Protein AF-A0A8J4TMI3-F1 (afdb_monomer_lite)

Organism: Clarias magur (NCBI:txid1594786)

Structure (mmCIF, N/CA/C/O backbone):
data_AF-A0A8J4TMI3-F1
#
_entry.id   AF-A0A8J4TMI3-F1
#
loop_
_atom_site.group_PDB
_atom_site.id
_atom_site.type_symbol
_atom_site.label_atom_id
_atom_site.label_alt_id
_atom_site.label_comp_id
_atom_site.label_asym_id
_atom_site.label_entity_id
_atom_site.label_seq_id
_atom_site.pdbx_PDB_ins_code
_atom_site.Cartn_x
_atom_site.Cartn_y
_atom_site.Cartn_z
_atom_site.occupancy
_atom_site.B_iso_or_equiv
_atom_site.auth_seq_id
_atom_site.auth_comp_id
_atom_site.auth_asym_id
_atom_site.auth_atom_id
_atom_site.pdbx_PDB_model_num
ATOM 1 N N . LYS A 1 1 ? 68.793 -18.034 -97.364 1.00 42.81 1 LYS A N 1
ATOM 2 C CA . LYS A 1 1 ? 68.875 -18.569 -98.747 1.00 42.81 1 LYS A CA 1
ATOM 3 C C . LYS A 1 1 ? 68.610 -17.434 -99.732 1.00 42.81 1 LYS A C 1
ATOM 5 O O . LYS A 1 1 ? 67.453 -17.189 -100.020 1.00 42.81 1 LYS A O 1
ATOM 10 N N . LEU A 1 2 ? 69.657 -16.739 -100.174 1.00 37.97 2 LEU A N 1
ATOM 11 C CA . LEU A 1 2 ? 69.709 -15.848 -101.349 1.00 37.97 2 LEU A CA 1
ATOM 12 C C . LEU A 1 2 ? 71.172 -15.384 -101.429 1.00 37.97 2 LEU A C 1
ATOM 14 O O . LEU A 1 2 ? 71.589 -14.546 -100.647 1.00 37.97 2 LEU A O 1
ATOM 18 N N . LYS A 1 3 ? 72.009 -16.259 -101.995 1.00 39.16 3 LYS A N 1
ATOM 19 C CA . LYS A 1 3 ? 72.694 -16.071 -103.285 1.00 39.16 3 LYS A CA 1
ATOM 20 C C . LYS A 1 3 ? 73.797 -15.020 -103.178 1.00 39.16 3 LYS A C 1
ATOM 22 O O . LYS A 1 3 ? 73.591 -13.854 -103.489 1.00 39.16 3 LYS A O 1
ATOM 27 N N . ASP A 1 4 ? 74.962 -15.529 -102.778 1.00 41.03 4 ASP A N 1
ATOM 28 C CA . ASP A 1 4 ? 76.275 -15.004 -103.128 1.00 41.03 4 ASP A CA 1
ATOM 29 C C . ASP A 1 4 ? 76.303 -14.676 -104.626 1.00 41.03 4 ASP A C 1
ATOM 31 O O . ASP A 1 4 ? 76.323 -15.564 -105.481 1.00 41.03 4 ASP A O 1
ATOM 35 N N . LEU A 1 5 ? 76.260 -13.388 -104.946 1.00 45.47 5 LEU A N 1
ATOM 36 C CA . LEU A 1 5 ? 76.699 -12.867 -106.230 1.00 45.47 5 LEU A CA 1
ATOM 37 C C . LEU A 1 5 ? 78.143 -12.423 -106.018 1.00 45.47 5 LEU A C 1
ATOM 39 O O . LEU A 1 5 ? 78.415 -11.295 -105.627 1.00 45.47 5 LEU A O 1
ATOM 43 N N . GLN A 1 6 ? 79.062 -13.371 -106.213 1.00 40.44 6 GLN A N 1
ATOM 44 C CA . GLN A 1 6 ? 80.467 -13.067 -106.449 1.00 40.44 6 GLN A CA 1
ATOM 45 C C . GLN A 1 6 ? 80.553 -12.252 -107.745 1.00 40.44 6 GLN A C 1
ATOM 47 O O . GLN A 1 6 ? 80.511 -12.817 -108.840 1.00 40.44 6 GLN A O 1
ATOM 52 N N . GLU A 1 7 ? 80.654 -10.930 -107.633 1.00 40.78 7 GLU A N 1
ATOM 53 C CA . GLU A 1 7 ? 81.167 -10.098 -108.718 1.00 40.78 7 GLU A CA 1
ATOM 54 C C . GLU A 1 7 ? 82.630 -10.506 -108.944 1.00 40.78 7 GLU A C 1
ATOM 56 O O . GLU A 1 7 ? 83.505 -10.285 -108.111 1.00 40.78 7 GLU A O 1
ATOM 61 N N . LYS A 1 8 ? 82.885 -11.226 -110.041 1.00 45.34 8 LYS A N 1
ATOM 62 C CA . LYS A 1 8 ? 84.241 -11.467 -110.532 1.00 45.34 8 LYS A CA 1
ATOM 63 C C . LYS A 1 8 ? 84.748 -10.163 -111.138 1.00 45.34 8 LYS A C 1
ATOM 65 O O . LYS A 1 8 ? 84.319 -9.805 -112.234 1.00 45.34 8 LYS A O 1
ATOM 70 N N . ASP A 1 9 ? 85.677 -9.506 -110.454 1.00 41.81 9 ASP A N 1
ATOM 71 C CA . ASP A 1 9 ? 86.456 -8.397 -111.001 1.00 41.81 9 ASP A CA 1
ATOM 72 C C . ASP A 1 9 ? 87.258 -8.870 -112.222 1.00 41.81 9 ASP A C 1
ATOM 74 O O . ASP A 1 9 ? 88.211 -9.646 -112.116 1.00 41.81 9 ASP A O 1
ATOM 78 N N . ILE A 1 10 ? 86.861 -8.415 -113.410 1.00 44.53 10 ILE A N 1
ATOM 79 C CA . ILE A 1 10 ? 87.615 -8.609 -114.650 1.00 44.53 10 ILE A CA 1
ATOM 80 C C . ILE A 1 10 ? 88.578 -7.426 -114.780 1.00 44.53 10 ILE A C 1
ATOM 82 O O . ILE A 1 10 ? 88.212 -6.369 -115.288 1.00 44.53 10 ILE A O 1
ATOM 86 N N . TRP A 1 11 ? 89.823 -7.596 -114.332 1.00 42.31 11 TRP A N 1
ATOM 87 C CA . TRP A 1 11 ? 90.895 -6.637 -114.609 1.00 42.31 11 TRP A CA 1
ATOM 88 C C . TRP A 1 11 ? 91.483 -6.902 -115.997 1.00 42.31 11 TRP A C 1
ATOM 90 O O . TRP A 1 11 ? 92.143 -7.914 -116.230 1.00 42.31 11 TRP A O 1
ATOM 100 N N . VAL A 1 12 ? 91.260 -5.979 -116.933 1.00 44.12 12 VAL A N 1
ATOM 101 C CA . VAL A 1 12 ? 91.967 -5.949 -118.219 1.00 44.12 12 VAL A CA 1
ATOM 102 C C . VAL A 1 12 ? 93.247 -5.130 -118.032 1.00 44.12 12 VAL A C 1
ATOM 104 O O . VAL A 1 12 ? 93.215 -3.902 -118.050 1.00 44.12 12 VAL A O 1
ATOM 107 N N . CYS A 1 13 ? 94.388 -5.795 -117.831 1.00 45.62 13 CYS A N 1
ATOM 108 C CA . CYS A 1 13 ? 95.701 -5.145 -117.866 1.00 45.62 13 CYS A CA 1
ATOM 109 C C . CYS A 1 13 ? 96.193 -5.051 -119.314 1.00 45.62 13 CYS A C 1
ATOM 111 O O . CYS A 1 13 ? 96.476 -6.067 -119.947 1.00 45.62 13 CYS A O 1
ATOM 113 N N . GLN A 1 14 ? 96.321 -3.830 -119.831 1.00 41.78 14 GLN A N 1
ATOM 114 C CA . GLN A 1 14 ? 96.924 -3.563 -121.134 1.00 41.78 14 GLN A CA 1
ATOM 115 C C . GLN A 1 14 ? 98.338 -3.000 -120.923 1.00 41.78 14 GLN A C 1
ATOM 117 O O . GLN A 1 14 ? 98.505 -1.865 -120.472 1.00 41.78 14 GLN A O 1
ATOM 122 N N . SER A 1 15 ? 99.348 -3.825 -121.202 1.00 49.62 15 SER A N 1
ATOM 123 C CA . SER A 1 15 ? 100.769 -3.464 -121.141 1.00 49.62 15 SER A CA 1
ATOM 124 C C . SER A 1 15 ? 101.185 -2.667 -122.383 1.00 49.62 15 SER A C 1
ATOM 126 O O . SER A 1 15 ? 100.718 -2.936 -123.487 1.00 49.62 15 SER A O 1
ATOM 128 N N . ASP A 1 16 ? 102.077 -1.696 -122.182 1.00 47.88 16 ASP A N 1
ATOM 129 C CA . ASP A 1 16 ? 102.804 -0.928 -123.208 1.00 47.88 16 ASP A CA 1
ATOM 130 C C . ASP A 1 16 ? 102.052 0.181 -123.962 1.00 47.88 16 ASP A C 1
ATOM 132 O O . ASP A 1 16 ? 102.326 0.485 -125.123 1.00 47.88 16 ASP A O 1
ATOM 136 N N . ARG A 1 17 ? 101.189 0.917 -123.250 1.00 50.31 17 ARG A N 1
ATOM 137 C CA . ARG A 1 17 ? 100.790 2.283 -123.631 1.00 50.31 17 ARG A CA 1
ATOM 138 C C . ARG A 1 17 ? 101.060 3.229 -122.460 1.00 50.31 17 ARG A C 1
ATOM 140 O O . ARG A 1 17 ? 100.525 3.037 -121.372 1.00 50.31 17 ARG A O 1
ATOM 147 N N . LYS A 1 18 ? 101.905 4.255 -122.648 1.00 51.88 18 LYS A N 1
ATOM 148 C CA . LYS A 1 18 ? 102.043 5.343 -121.661 1.00 51.88 18 LYS A CA 1
ATOM 149 C C . LYS A 1 18 ? 100.717 6.094 -121.626 1.00 51.88 18 LYS A C 1
ATOM 151 O O . LYS A 1 18 ? 100.428 6.870 -122.530 1.00 51.88 18 LYS A O 1
ATOM 156 N N . TRP A 1 19 ? 99.925 5.822 -120.594 1.00 47.69 19 TRP A N 1
ATOM 157 C CA . TRP A 1 19 ? 98.649 6.479 -120.340 1.00 47.69 19 TRP A CA 1
ATOM 158 C C . TRP A 1 19 ? 98.832 7.994 -120.396 1.00 47.69 19 TRP A C 1
ATOM 160 O O . TRP A 1 19 ? 99.643 8.553 -119.642 1.00 47.69 19 TRP A O 1
ATOM 170 N N . THR A 1 20 ? 98.078 8.643 -121.282 1.00 62.97 20 THR A N 1
ATOM 171 C CA . THR A 1 20 ? 97.982 10.105 -121.305 1.00 62.97 20 THR A CA 1
ATOM 172 C C . THR A 1 20 ? 97.377 10.589 -119.983 1.00 62.97 20 THR A C 1
ATOM 174 O O . THR A 1 20 ? 96.667 9.839 -119.306 1.00 62.97 20 THR A O 1
ATOM 177 N N . LYS A 1 21 ? 97.677 11.827 -119.564 1.00 70.38 21 LYS A N 1
ATOM 178 C CA . LYS A 1 21 ? 97.128 12.390 -118.313 1.00 70.38 21 LYS A CA 1
ATOM 179 C C . LYS A 1 21 ? 95.593 12.271 -118.282 1.00 70.38 21 LYS A C 1
ATOM 181 O O . LYS A 1 21 ? 95.037 11.914 -117.251 1.00 70.38 21 LYS A O 1
ATOM 186 N N . ASP A 1 22 ? 94.946 12.437 -119.434 1.00 74.69 22 ASP A N 1
ATOM 187 C CA . ASP A 1 22 ? 93.495 12.325 -119.596 1.00 74.69 22 ASP A CA 1
ATOM 188 C C . ASP A 1 22 ? 92.944 10.908 -119.398 1.00 74.69 22 ASP A C 1
ATOM 190 O O . ASP A 1 22 ? 91.892 10.746 -118.788 1.00 74.69 22 ASP A O 1
ATOM 194 N N . GLU A 1 23 ? 93.617 9.864 -119.889 1.00 75.81 23 GLU A N 1
ATOM 195 C CA . GLU A 1 23 ? 93.160 8.475 -119.708 1.00 75.81 23 GLU A CA 1
ATOM 196 C C . GLU A 1 23 ? 93.287 8.030 -118.244 1.00 75.81 23 GLU A C 1
ATOM 198 O O . GLU A 1 23 ? 92.407 7.342 -117.727 1.00 75.81 23 GLU A O 1
ATOM 203 N N . ARG A 1 24 ? 94.350 8.470 -117.557 1.00 71.25 24 ARG A N 1
ATOM 204 C CA . ARG A 1 24 ? 94.551 8.208 -116.124 1.00 71.25 24 ARG A CA 1
ATOM 205 C C . ARG A 1 24 ? 93.497 8.926 -115.284 1.00 71.25 24 ARG A C 1
ATOM 207 O O . ARG A 1 24 ? 92.840 8.283 -114.475 1.00 71.25 24 ARG A O 1
ATOM 214 N N . ASN A 1 25 ? 93.252 10.205 -115.585 1.00 77.75 25 ASN A N 1
ATOM 215 C CA . ASN A 1 25 ? 92.168 10.977 -114.982 1.00 77.75 25 ASN A CA 1
ATOM 216 C C . ASN A 1 25 ? 90.800 10.310 -115.215 1.00 77.75 25 ASN A C 1
ATOM 218 O O . ASN A 1 25 ? 89.976 10.293 -114.311 1.00 77.75 25 ASN A O 1
ATOM 222 N N . LYS A 1 26 ? 90.541 9.733 -116.398 1.00 78.62 26 LYS A N 1
ATOM 223 C CA . LYS A 1 26 ? 89.277 9.032 -116.694 1.00 78.62 26 LYS A CA 1
ATOM 224 C C . LYS A 1 26 ? 89.094 7.748 -115.886 1.00 78.62 26 LYS A C 1
ATOM 226 O O . LYS A 1 26 ? 87.992 7.516 -115.404 1.00 78.62 26 LYS A O 1
ATOM 231 N N . MET A 1 27 ? 90.133 6.926 -115.733 1.00 78.06 27 MET A N 1
ATOM 232 C CA . MET A 1 27 ? 90.045 5.712 -114.908 1.00 78.06 27 MET A CA 1
ATOM 233 C C . MET A 1 27 ? 89.994 6.028 -113.417 1.00 78.06 27 MET A C 1
ATOM 235 O O . MET A 1 27 ? 89.244 5.374 -112.706 1.00 78.06 27 MET A O 1
ATOM 239 N N . GLU A 1 28 ? 90.718 7.051 -112.952 1.00 76.94 28 GLU A N 1
ATOM 240 C CA . GLU A 1 28 ? 90.574 7.571 -111.586 1.00 76.94 28 GLU A CA 1
ATOM 241 C C . GLU A 1 28 ? 89.150 8.092 -111.354 1.00 76.94 28 GLU A C 1
ATOM 243 O O . GLU A 1 28 ? 88.529 7.739 -110.357 1.00 76.94 28 GLU A O 1
ATOM 248 N N . CYS A 1 29 ? 88.571 8.832 -112.307 1.00 78.62 29 CYS A N 1
ATOM 249 C CA . CYS A 1 29 ? 87.168 9.247 -112.239 1.00 78.62 29 CYS A CA 1
ATOM 250 C C . CYS A 1 29 ? 86.210 8.048 -112.223 1.00 78.62 29 CYS A C 1
ATOM 252 O O . CYS A 1 29 ? 85.232 8.076 -111.486 1.00 78.62 29 CYS A O 1
ATOM 254 N N . PHE A 1 30 ? 86.464 7.002 -113.015 1.00 81.19 30 PHE A N 1
ATOM 255 C CA . PHE A 1 30 ? 85.616 5.810 -113.051 1.00 81.19 30 PHE A CA 1
ATOM 256 C C . PHE A 1 30 ? 85.717 4.989 -111.759 1.00 81.19 30 PHE A C 1
ATOM 258 O O . PHE A 1 30 ? 84.690 4.588 -111.225 1.00 81.19 30 PHE A O 1
ATOM 265 N N . ALA A 1 31 ? 86.923 4.791 -111.220 1.00 77.81 31 ALA A N 1
ATOM 266 C CA . ALA A 1 31 ? 87.138 4.138 -109.931 1.00 77.81 31 ALA A CA 1
ATOM 267 C C . ALA A 1 31 ? 86.445 4.909 -108.798 1.00 77.81 31 ALA A C 1
ATOM 269 O O . ALA A 1 31 ? 85.688 4.307 -108.046 1.00 77.81 31 ALA A O 1
ATOM 270 N N . LEU A 1 32 ? 86.579 6.241 -108.765 1.00 81.25 32 LEU A N 1
ATOM 271 C CA . LEU A 1 32 ? 85.843 7.101 -107.831 1.00 81.25 32 LEU A CA 1
ATOM 272 C C . LEU A 1 32 ? 84.319 7.011 -108.031 1.00 81.25 32 LEU A C 1
ATOM 274 O O . LEU A 1 32 ? 83.569 7.017 -107.059 1.00 81.25 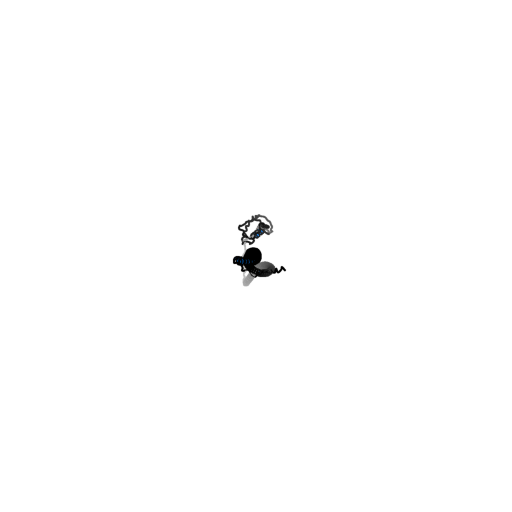32 LEU A O 1
ATOM 278 N N . CYS A 1 33 ? 83.829 6.897 -109.271 1.00 78.94 33 CYS A N 1
ATOM 279 C CA . CYS A 1 33 ? 82.400 6.699 -109.549 1.00 78.94 33 CYS A CA 1
ATOM 280 C C . CYS A 1 33 ? 81.894 5.339 -109.044 1.00 78.94 33 CYS A C 1
ATOM 282 O O . CYS A 1 33 ? 80.810 5.264 -108.478 1.00 78.94 33 CYS A O 1
ATOM 284 N N . VAL A 1 34 ? 82.668 4.266 -109.213 1.00 82.81 34 VAL A N 1
ATOM 285 C CA . VAL A 1 34 ? 82.301 2.933 -108.713 1.00 82.81 34 VAL A CA 1
ATOM 286 C C . VAL A 1 34 ? 82.377 2.889 -107.187 1.00 82.81 34 VAL A C 1
ATOM 288 O O . VAL A 1 34 ? 81.464 2.374 -106.546 1.00 82.81 34 VAL A O 1
ATOM 291 N N . GLU A 1 35 ? 83.414 3.472 -106.584 1.00 81.38 35 GLU A N 1
ATOM 292 C CA . GLU A 1 35 ? 83.549 3.592 -105.130 1.00 81.38 35 GLU A CA 1
ATOM 293 C C . GLU A 1 35 ? 82.354 4.344 -104.539 1.00 81.38 35 GLU A C 1
ATOM 295 O O . GLU A 1 35 ? 81.644 3.785 -103.701 1.00 81.38 35 GLU A O 1
ATOM 300 N N . THR A 1 36 ? 82.033 5.528 -105.066 1.00 85.50 36 THR A N 1
ATOM 301 C CA . THR A 1 36 ? 80.859 6.309 -104.639 1.00 85.50 36 THR A CA 1
ATOM 302 C C . THR A 1 36 ? 79.536 5.580 -104.886 1.00 85.50 36 THR A C 1
ATOM 304 O O . THR A 1 36 ? 78.626 5.678 -104.065 1.00 85.50 36 THR A O 1
ATOM 307 N N . GLU A 1 37 ? 79.404 4.793 -105.959 1.00 87.94 37 GLU A N 1
ATOM 308 C CA . GLU A 1 37 ? 78.207 3.979 -106.199 1.00 87.94 37 GLU A CA 1
ATOM 309 C C . GLU A 1 37 ? 78.080 2.825 -105.188 1.00 87.94 37 GLU A C 1
ATOM 311 O O . GLU A 1 37 ? 76.985 2.552 -104.686 1.00 87.94 37 GLU A O 1
ATOM 316 N N . THR A 1 38 ? 79.181 2.148 -104.841 1.00 85.31 38 THR A N 1
ATOM 317 C CA . THR A 1 38 ? 79.173 1.100 -103.804 1.00 85.31 38 THR A CA 1
ATOM 318 C C . THR A 1 38 ? 78.915 1.678 -102.414 1.00 85.31 38 THR A C 1
ATOM 320 O O . THR A 1 38 ? 78.177 1.077 -101.632 1.00 85.31 38 THR A O 1
ATOM 323 N N . GLU A 1 39 ? 79.447 2.862 -102.110 1.00 87.94 39 GLU A N 1
ATOM 324 C CA . GLU A 1 39 ? 79.153 3.613 -100.889 1.00 87.94 39 GLU A CA 1
ATOM 325 C C . GLU A 1 39 ? 77.686 4.051 -100.837 1.00 87.94 39 GLU A C 1
ATOM 327 O O . GLU A 1 39 ? 77.026 3.880 -99.812 1.00 87.94 39 GLU A O 1
ATOM 332 N N . LEU A 1 40 ? 77.118 4.514 -101.953 1.00 89.50 40 LEU A N 1
ATOM 333 C CA . LEU A 1 40 ? 75.698 4.852 -102.056 1.00 89.50 40 LEU A CA 1
ATOM 334 C C . LEU A 1 40 ? 74.806 3.618 -101.845 1.00 89.50 40 LEU A C 1
ATOM 336 O O . LEU A 1 40 ? 73.779 3.691 -101.173 1.00 89.50 40 LEU A O 1
ATOM 340 N N . LYS A 1 41 ? 75.205 2.451 -102.363 1.00 89.88 41 LYS A N 1
ATOM 341 C CA . LYS A 1 41 ? 74.504 1.180 -102.108 1.00 89.88 41 LYS A CA 1
ATOM 342 C C . LYS A 1 41 ? 74.590 0.764 -100.635 1.00 89.88 41 LYS A C 1
ATOM 344 O O . LYS A 1 41 ? 73.570 0.366 -100.072 1.00 89.88 41 LYS A O 1
ATOM 349 N N . ARG A 1 42 ? 75.764 0.876 -99.999 1.00 88.69 42 ARG A N 1
ATOM 350 C CA . ARG A 1 42 ? 75.952 0.573 -98.565 1.00 88.69 42 ARG A CA 1
ATOM 351 C C . ARG A 1 42 ? 75.115 1.499 -97.683 1.00 88.69 42 ARG A C 1
ATOM 353 O O . ARG A 1 42 ? 74.319 1.011 -96.888 1.00 88.69 42 ARG A O 1
ATOM 360 N N . THR A 1 43 ? 75.208 2.810 -97.898 1.00 90.12 43 THR A N 1
ATOM 361 C CA . THR A 1 43 ? 74.431 3.815 -97.153 1.00 90.12 43 THR A CA 1
ATOM 362 C C . THR A 1 43 ? 72.926 3.643 -97.347 1.00 90.12 43 THR A C 1
ATOM 364 O O . THR A 1 43 ? 72.170 3.786 -96.392 1.00 90.12 43 THR A O 1
ATOM 367 N N . LYS A 1 44 ? 72.463 3.266 -98.545 1.00 93.25 44 LYS A N 1
ATOM 368 C CA . LYS A 1 44 ? 71.046 2.960 -98.789 1.00 93.25 44 LYS A CA 1
ATOM 369 C C . LYS A 1 44 ? 70.570 1.729 -98.014 1.00 93.25 44 LYS A C 1
ATOM 371 O O . LYS A 1 44 ? 69.495 1.767 -97.426 1.00 93.25 44 LYS A O 1
ATOM 376 N N . LEU A 1 45 ? 71.364 0.658 -97.975 1.00 92.31 45 LEU A N 1
ATOM 377 C CA . LEU A 1 45 ? 71.041 -0.530 -97.177 1.00 92.31 45 LEU A CA 1
ATOM 378 C C . LEU A 1 45 ? 71.038 -0.225 -95.672 1.00 92.31 45 LEU A C 1
ATOM 380 O O . LEU A 1 45 ? 70.165 -0.706 -94.948 1.00 92.31 45 LEU A O 1
ATOM 384 N N . GLU A 1 46 ? 71.973 0.600 -95.202 1.00 92.06 46 GLU A N 1
ATOM 385 C CA . GLU A 1 46 ? 71.999 1.092 -93.822 1.00 92.06 46 GLU A CA 1
ATOM 386 C C . GLU A 1 46 ? 70.766 1.952 -93.511 1.00 92.06 46 GLU A C 1
ATOM 388 O O . GLU A 1 46 ? 70.109 1.736 -92.489 1.00 92.06 46 GLU A O 1
ATOM 393 N N . LEU A 1 47 ? 70.375 2.854 -94.414 1.00 93.44 47 LEU A N 1
ATOM 394 C CA . LEU A 1 47 ? 69.157 3.657 -94.298 1.00 93.44 47 LEU A CA 1
ATOM 395 C C . LEU A 1 47 ? 67.900 2.774 -94.242 1.00 93.44 47 LEU A C 1
ATOM 397 O O . LEU A 1 47 ? 67.043 2.968 -93.385 1.00 93.44 47 LEU A O 1
ATOM 401 N N . ASP A 1 48 ? 67.807 1.751 -95.090 1.00 93.00 48 ASP A N 1
ATOM 402 C CA . ASP A 1 48 ? 66.685 0.808 -95.079 1.00 93.00 48 ASP A CA 1
ATOM 403 C C . ASP A 1 48 ? 66.644 -0.005 -93.774 1.00 93.00 48 ASP A C 1
ATOM 405 O O . ASP A 1 48 ? 65.571 -0.270 -93.223 1.00 93.00 48 ASP A O 1
ATOM 409 N N . SER A 1 49 ? 67.809 -0.397 -93.247 1.00 92.25 49 SER A N 1
ATOM 410 C CA . SER A 1 49 ? 67.905 -1.119 -91.974 1.00 92.25 49 SER A CA 1
ATOM 411 C C . SER A 1 49 ? 67.518 -0.243 -90.774 1.00 92.25 49 SER A C 1
ATOM 413 O O . SER A 1 49 ? 66.781 -0.689 -89.890 1.00 92.25 49 SER A O 1
ATOM 415 N N . THR A 1 50 ? 67.941 1.024 -90.769 1.00 94.31 50 THR A N 1
ATOM 416 C CA . THR A 1 50 ? 67.607 2.000 -89.723 1.00 94.31 50 THR A CA 1
ATOM 417 C C . THR A 1 50 ? 66.145 2.426 -89.804 1.00 94.31 50 THR A C 1
ATOM 419 O O . THR A 1 50 ? 65.493 2.511 -88.768 1.00 94.31 50 THR A O 1
ATOM 422 N N . SER A 1 51 ? 65.589 2.584 -91.008 1.00 95.94 51 SER A N 1
ATOM 423 C CA . SER A 1 51 ? 64.167 2.862 -91.234 1.00 95.94 51 SER A CA 1
ATOM 424 C C . SER A 1 51 ? 63.271 1.743 -90.692 1.00 95.94 51 SER A C 1
ATOM 426 O O . SER A 1 51 ? 62.333 2.017 -89.946 1.00 95.94 51 SER A O 1
ATOM 428 N N . LYS A 1 52 ? 63.602 0.471 -90.958 1.00 95.62 52 LYS A N 1
ATOM 429 C CA . LYS A 1 52 ? 62.876 -0.681 -90.385 1.00 95.62 52 LYS A CA 1
ATOM 430 C C . LYS A 1 52 ? 62.969 -0.731 -88.857 1.00 95.62 52 LYS A C 1
ATOM 432 O O . LYS A 1 52 ? 61.990 -1.054 -88.189 1.00 95.62 52 LYS A O 1
ATOM 437 N N . SER A 1 53 ? 64.135 -0.405 -88.299 1.00 95.75 53 SER A N 1
ATOM 438 C CA . SER A 1 53 ? 64.331 -0.320 -86.845 1.00 95.75 53 SER A CA 1
ATOM 439 C C . SER A 1 53 ? 63.505 0.811 -86.220 1.00 95.75 53 SER A C 1
ATOM 441 O O . SER A 1 53 ? 62.891 0.616 -85.169 1.00 95.75 53 SER A O 1
ATOM 443 N N . LEU A 1 54 ? 63.431 1.969 -86.885 1.00 96.06 54 LEU A N 1
ATOM 444 C CA . LEU A 1 54 ? 62.600 3.099 -86.472 1.00 96.06 54 LEU A CA 1
ATOM 445 C C . LEU A 1 54 ? 61.114 2.722 -86.483 1.00 96.06 54 LEU A C 1
ATOM 447 O O . LEU A 1 54 ? 60.460 2.880 -85.462 1.00 96.06 54 LEU A O 1
ATOM 451 N N . GLN A 1 55 ? 60.621 2.111 -87.566 1.00 95.44 55 GLN A N 1
ATOM 452 C CA . GLN A 1 55 ? 59.233 1.637 -87.662 1.00 95.44 55 GLN A CA 1
ATOM 453 C C . GLN A 1 55 ? 58.866 0.667 -86.532 1.00 95.44 55 GLN A C 1
ATOM 455 O O . GLN A 1 55 ? 57.778 0.747 -85.968 1.00 95.44 55 GLN A O 1
ATOM 460 N N . HIS A 1 56 ? 59.776 -0.240 -86.169 1.00 96.50 56 HIS A N 1
ATOM 461 C CA . HIS A 1 56 ? 59.554 -1.142 -85.042 1.00 96.50 56 HIS A CA 1
ATOM 462 C C . HIS A 1 56 ? 59.489 -0.392 -83.703 1.00 96.50 56 HIS A C 1
ATOM 464 O O . HIS A 1 56 ? 58.634 -0.699 -82.875 1.00 96.50 56 HIS A O 1
ATOM 470 N N . LYS A 1 57 ? 60.358 0.603 -83.480 1.00 96.44 57 LYS A N 1
ATOM 471 C CA . LYS A 1 57 ? 60.293 1.452 -82.279 1.00 96.44 57 LYS A CA 1
ATOM 472 C C . LYS A 1 57 ? 59.018 2.293 -82.237 1.00 96.44 57 LYS A C 1
ATOM 474 O O . LYS A 1 57 ? 58.434 2.404 -81.166 1.00 96.44 57 LYS A O 1
ATOM 479 N N . ASP A 1 58 ? 58.565 2.824 -83.369 1.00 97.06 58 ASP A N 1
ATOM 480 C CA . ASP A 1 58 ? 57.302 3.561 -83.459 1.00 97.06 58 ASP A CA 1
ATOM 481 C C . ASP A 1 58 ? 56.123 2.656 -83.084 1.00 97.06 58 ASP A C 1
ATOM 483 O O . ASP A 1 58 ? 55.309 3.029 -82.243 1.00 97.06 58 ASP A O 1
ATOM 487 N N . GLN A 1 59 ? 56.084 1.422 -83.601 1.00 96.75 59 GLN A N 1
ATOM 488 C CA . GLN A 1 59 ? 55.061 0.446 -83.215 1.00 96.75 59 GLN A CA 1
ATOM 489 C C . GLN A 1 59 ? 55.115 0.114 -81.716 1.00 96.75 59 GLN A C 1
ATOM 491 O O . GLN A 1 59 ? 54.075 0.065 -81.064 1.00 96.75 59 GLN A O 1
ATOM 496 N N . GLN A 1 60 ? 56.312 -0.063 -81.145 1.00 97.44 60 GLN A N 1
ATOM 497 C CA . GLN A 1 60 ? 56.464 -0.272 -79.701 1.00 97.44 60 GLN A CA 1
ATOM 498 C C . GLN A 1 60 ? 55.959 0.923 -78.886 1.00 97.44 60 GLN A C 1
ATOM 500 O O . GLN A 1 60 ? 55.320 0.736 -77.853 1.00 97.44 60 GLN A O 1
ATOM 505 N N . VAL A 1 61 ? 56.236 2.150 -79.332 1.00 96.88 61 VAL A N 1
ATOM 506 C CA . VAL A 1 61 ? 55.743 3.368 -78.683 1.00 96.88 61 VAL A CA 1
ATOM 507 C C . VAL A 1 61 ? 54.218 3.422 -78.729 1.00 96.88 61 VAL A C 1
ATOM 509 O O . VAL A 1 61 ? 53.607 3.727 -77.707 1.00 96.88 61 VAL A O 1
ATOM 512 N N . GLU A 1 62 ? 53.595 3.085 -79.859 1.00 96.88 62 GLU A N 1
ATOM 513 C CA . GLU A 1 62 ? 52.133 3.011 -79.963 1.00 96.88 62 GLU A CA 1
ATOM 514 C C . GLU A 1 62 ? 51.535 1.933 -79.048 1.00 96.88 62 GLU A C 1
ATOM 516 O O . GLU A 1 62 ? 50.547 2.185 -78.352 1.00 96.88 62 GLU A O 1
ATOM 521 N N . ASP A 1 63 ? 52.170 0.765 -78.945 1.00 97.12 63 ASP A N 1
ATOM 522 C CA . ASP A 1 63 ? 51.734 -0.285 -78.022 1.00 97.12 63 ASP A CA 1
ATOM 523 C C . ASP A 1 63 ? 51.833 0.174 -76.556 1.00 97.12 63 ASP A C 1
ATOM 525 O O . ASP A 1 63 ? 50.916 -0.066 -75.762 1.00 97.12 63 ASP A O 1
ATOM 529 N N . TYR A 1 64 ? 52.910 0.875 -76.184 1.00 97.75 64 TYR A N 1
ATOM 530 C CA . TYR A 1 64 ? 53.056 1.448 -74.844 1.00 97.75 64 TYR A CA 1
ATOM 531 C C . TYR A 1 64 ? 52.044 2.561 -74.570 1.00 97.75 64 TYR A C 1
ATOM 533 O O . TYR A 1 64 ? 51.477 2.586 -73.477 1.00 97.75 64 TYR A O 1
ATOM 541 N N . LYS A 1 65 ? 51.759 3.437 -75.542 1.00 98.12 65 LYS A N 1
ATOM 542 C CA . LYS A 1 65 ? 50.701 4.455 -75.422 1.00 98.12 65 LYS A CA 1
ATOM 543 C C . LYS A 1 65 ? 49.354 3.801 -75.137 1.00 98.12 65 LYS A C 1
ATOM 545 O O . LYS A 1 65 ? 48.699 4.160 -74.163 1.00 98.12 65 LYS A O 1
ATOM 550 N N . ARG A 1 66 ? 48.993 2.766 -75.901 1.00 97.31 66 ARG A N 1
ATOM 551 C CA . ARG A 1 66 ? 47.739 2.028 -75.704 1.00 97.31 66 ARG A CA 1
ATOM 552 C C . ARG A 1 66 ? 47.669 1.345 -74.334 1.00 97.31 66 ARG A C 1
ATOM 554 O O . ARG A 1 66 ? 46.611 1.307 -73.709 1.00 97.31 66 ARG A O 1
ATOM 561 N N . GLN A 1 67 ? 48.784 0.807 -73.835 1.00 97.88 67 GLN A N 1
ATOM 562 C CA . GLN A 1 67 ? 48.844 0.243 -72.480 1.00 97.88 67 GLN A CA 1
ATOM 563 C C . GLN A 1 67 ? 48.675 1.303 -71.388 1.00 97.88 67 GLN A C 1
ATOM 565 O O . GLN A 1 67 ? 48.021 1.026 -70.381 1.00 97.88 67 GLN A O 1
ATOM 570 N N . ILE A 1 68 ? 49.265 2.487 -71.566 1.00 97.00 68 ILE A N 1
ATOM 571 C CA . ILE A 1 68 ? 49.108 3.614 -70.640 1.00 97.00 68 ILE A CA 1
ATOM 572 C C . ILE A 1 68 ? 47.645 4.057 -70.620 1.00 97.00 68 ILE A C 1
ATOM 574 O O . ILE A 1 68 ? 47.057 4.102 -69.546 1.00 97.00 68 ILE A O 1
ATOM 578 N N . GLU A 1 69 ? 47.023 4.244 -71.785 1.00 96.94 69 GLU A N 1
ATOM 579 C CA . GLU A 1 69 ? 45.604 4.604 -71.883 1.00 96.94 69 GLU A CA 1
ATOM 580 C C . GLU A 1 69 ? 44.701 3.589 -71.170 1.00 96.94 69 GLU A C 1
ATOM 582 O O . GLU A 1 69 ? 43.831 3.972 -70.386 1.00 96.94 69 GLU A O 1
ATOM 587 N N . ASN A 1 70 ? 44.937 2.287 -71.369 1.00 96.88 70 ASN A N 1
ATOM 588 C CA . ASN A 1 70 ? 44.189 1.245 -70.665 1.00 96.88 70 ASN A CA 1
ATOM 589 C C . ASN A 1 70 ? 44.349 1.371 -69.141 1.00 96.88 70 ASN A C 1
ATOM 591 O O . ASN A 1 70 ? 43.351 1.381 -68.418 1.00 96.88 70 ASN A O 1
ATOM 595 N N . LYS A 1 71 ? 45.579 1.539 -68.640 1.00 97.62 71 LYS A N 1
ATOM 596 C CA . LYS A 1 71 ? 45.830 1.745 -67.204 1.00 97.62 71 LYS A CA 1
ATOM 597 C C . LYS A 1 71 ? 45.170 3.021 -66.682 1.00 97.62 71 LYS A C 1
ATOM 599 O O . LYS A 1 71 ? 44.591 2.986 -65.601 1.00 97.62 71 LYS A O 1
ATOM 604 N N . ASP A 1 72 ? 45.176 4.106 -67.449 1.00 97.75 72 ASP A N 1
ATOM 605 C CA . ASP A 1 72 ? 44.523 5.364 -67.076 1.00 97.75 72 ASP A CA 1
ATOM 606 C C . ASP A 1 72 ? 43.002 5.211 -66.974 1.00 97.75 72 ASP A C 1
ATOM 608 O O . ASP A 1 72 ? 42.367 5.831 -66.118 1.00 97.75 72 ASP A O 1
ATOM 612 N N . THR A 1 73 ? 42.385 4.395 -67.836 1.00 96.75 73 THR A N 1
ATOM 613 C CA . TH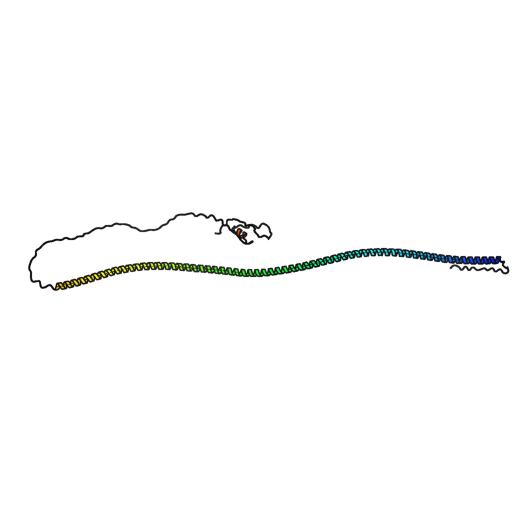R A 1 73 ? 40.951 4.084 -67.716 1.00 96.75 73 THR A CA 1
ATOM 614 C C . THR A 1 73 ? 40.654 3.213 -66.498 1.00 96.75 73 THR A C 1
ATOM 616 O O . THR A 1 73 ? 39.686 3.471 -65.782 1.00 96.75 73 THR A O 1
ATOM 619 N N . GLU A 1 74 ? 41.501 2.224 -66.202 1.00 97.50 74 GLU A N 1
ATOM 620 C CA . GLU A 1 74 ? 41.350 1.401 -65.004 1.00 97.50 74 GLU A CA 1
ATOM 621 C C . GLU A 1 74 ? 41.522 2.210 -63.714 1.00 97.50 74 GLU A C 1
ATOM 623 O O . GLU A 1 74 ? 40.764 2.011 -62.764 1.00 97.50 74 GLU A O 1
ATOM 628 N N . LEU A 1 75 ? 42.508 3.111 -63.665 1.00 97.38 75 LEU A N 1
ATOM 629 C CA . LEU A 1 75 ? 42.738 3.993 -62.522 1.00 97.38 75 LEU A CA 1
ATOM 630 C C . LEU A 1 75 ? 41.534 4.904 -62.290 1.00 97.38 75 LEU A C 1
ATOM 632 O O . LEU A 1 75 ? 41.026 4.938 -61.174 1.00 97.38 75 LEU A O 1
ATOM 636 N N . ARG A 1 76 ? 40.997 5.524 -63.349 1.00 97.25 76 ARG A N 1
ATOM 637 C CA . ARG A 1 76 ? 39.765 6.327 -63.268 1.00 97.25 76 ARG A CA 1
ATOM 638 C C . ARG A 1 76 ? 38.571 5.531 -62.743 1.00 97.25 76 ARG A C 1
ATOM 640 O O . ARG A 1 76 ? 37.779 6.048 -61.961 1.00 97.25 76 ARG A O 1
ATOM 647 N N . ASN A 1 77 ? 38.424 4.270 -63.147 1.00 97.25 77 ASN A N 1
ATOM 648 C CA . ASN A 1 77 ? 37.350 3.418 -62.633 1.00 97.25 77 ASN A CA 1
ATOM 649 C C . ASN A 1 77 ? 37.557 3.061 -61.154 1.00 97.25 77 ASN A C 1
ATOM 651 O O . ASN A 1 77 ? 36.598 3.072 -60.385 1.00 97.25 77 ASN A O 1
ATOM 655 N N . ARG A 1 78 ? 38.795 2.767 -60.737 1.00 97.69 78 ARG A N 1
ATOM 656 C CA . ARG A 1 78 ? 39.124 2.520 -59.324 1.00 97.69 78 ARG A CA 1
ATOM 657 C C . ARG A 1 78 ? 38.875 3.757 -58.464 1.00 97.69 78 ARG A C 1
ATOM 659 O O . ARG A 1 78 ? 38.342 3.609 -57.372 1.00 97.69 78 ARG A O 1
ATOM 666 N N . GLU A 1 79 ? 39.213 4.941 -58.962 1.00 98.00 79 GLU A N 1
ATOM 667 C CA . GLU A 1 79 ? 38.986 6.221 -58.284 1.00 98.00 79 GLU A CA 1
ATOM 668 C C . GLU A 1 79 ? 37.491 6.459 -58.038 1.00 98.00 79 GLU A C 1
ATOM 670 O O . GLU A 1 79 ? 37.093 6.650 -56.893 1.00 98.00 79 GLU A O 1
ATOM 675 N N . LYS A 1 80 ? 36.641 6.264 -59.056 1.00 97.94 80 LYS A N 1
ATOM 676 C CA . LYS A 1 80 ? 35.175 6.326 -58.894 1.00 97.94 80 LYS A CA 1
ATOM 677 C C . LYS A 1 80 ? 34.642 5.344 -57.848 1.00 97.94 80 LYS A C 1
ATOM 679 O O . LYS A 1 80 ? 33.824 5.712 -57.013 1.00 97.94 80 LYS A O 1
ATOM 684 N N . ILE A 1 81 ? 35.115 4.096 -57.860 1.00 97.94 81 ILE A N 1
ATOM 685 C CA . ILE A 1 81 ? 34.695 3.083 -56.874 1.00 97.94 81 ILE A CA 1
ATOM 686 C C . ILE A 1 81 ? 35.135 3.475 -55.455 1.00 97.94 81 ILE A C 1
ATOM 688 O O . ILE A 1 81 ? 34.426 3.191 -54.489 1.00 97.94 81 ILE A O 1
ATOM 692 N N . MET A 1 82 ? 36.314 4.083 -55.307 1.00 96.81 82 MET A N 1
ATOM 693 C CA . MET A 1 82 ? 36.790 4.574 -54.014 1.00 96.81 82 MET A CA 1
ATOM 694 C C . MET A 1 82 ? 35.926 5.734 -53.515 1.00 96.81 82 MET A C 1
ATOM 696 O O . MET A 1 82 ? 35.475 5.680 -52.375 1.00 96.81 82 MET A O 1
ATOM 700 N N . GLU A 1 83 ? 35.598 6.698 -54.378 1.00 97.50 83 GLU A N 1
ATOM 701 C CA . GLU A 1 83 ? 34.689 7.804 -54.047 1.00 97.50 83 GLU A CA 1
ATOM 702 C C . GLU A 1 83 ? 33.301 7.303 -53.611 1.00 97.50 83 GLU A C 1
ATOM 704 O O . GLU A 1 83 ? 32.753 7.765 -52.608 1.00 97.50 83 GLU A O 1
ATOM 709 N N . GLU A 1 84 ? 32.741 6.311 -54.313 1.00 98.00 84 GLU A N 1
ATOM 710 C CA . GLU A 1 84 ? 31.463 5.688 -53.945 1.00 98.00 84 GLU A CA 1
ATOM 711 C C . GLU A 1 84 ? 31.521 5.014 -52.566 1.00 98.00 84 GLU A C 1
ATOM 713 O O . GLU A 1 84 ? 30.595 5.150 -51.761 1.00 98.00 84 GLU A O 1
ATOM 718 N N . LYS A 1 85 ? 32.610 4.299 -52.259 1.00 98.19 85 LYS A N 1
ATOM 719 C CA . LYS A 1 85 ? 32.804 3.667 -50.945 1.00 98.19 85 LYS A CA 1
ATOM 720 C C . LYS A 1 85 ? 32.988 4.696 -49.837 1.00 98.19 85 LYS A C 1
ATOM 722 O O . LYS A 1 85 ? 32.425 4.511 -48.761 1.00 98.19 85 LYS A O 1
ATOM 727 N N . ASP A 1 86 ? 33.724 5.772 -50.091 1.00 97.94 86 ASP A N 1
ATOM 728 C CA . ASP A 1 86 ? 33.918 6.851 -49.123 1.00 97.94 86 ASP A CA 1
ATOM 729 C C . ASP A 1 86 ? 32.591 7.553 -48.805 1.00 97.94 86 ASP A C 1
ATOM 731 O O . ASP A 1 86 ? 32.292 7.820 -47.636 1.00 97.94 86 ASP A O 1
ATOM 735 N N . ALA A 1 87 ? 31.740 7.765 -49.814 1.00 97.62 87 ALA A N 1
ATOM 736 C CA . ALA A 1 87 ? 30.384 8.269 -49.617 1.00 97.62 87 ALA A CA 1
ATOM 737 C C . ALA A 1 87 ? 29.535 7.309 -48.761 1.00 97.62 87 ALA A C 1
ATOM 739 O O . ALA A 1 87 ? 28.944 7.730 -47.765 1.00 97.62 87 ALA A O 1
ATOM 740 N N . GLN A 1 88 ? 29.542 6.006 -49.070 1.00 98.25 88 GLN A N 1
ATOM 741 C CA . GLN A 1 88 ? 28.817 4.997 -48.283 1.00 98.25 88 GLN A CA 1
ATOM 742 C C . GLN A 1 88 ? 29.308 4.910 -46.831 1.00 98.25 88 GLN A C 1
ATOM 744 O O . GLN A 1 88 ? 28.503 4.773 -45.907 1.00 98.25 88 GLN A O 1
ATOM 749 N N . LEU A 1 89 ? 30.622 4.990 -46.608 1.00 97.69 89 LEU A N 1
ATOM 750 C CA . LEU A 1 89 ? 31.207 4.995 -45.268 1.00 97.69 89 LEU A CA 1
ATOM 751 C C . LEU A 1 89 ? 30.777 6.233 -44.483 1.00 97.69 89 LEU A C 1
ATOM 753 O O . LEU A 1 89 ? 30.433 6.118 -43.306 1.00 97.69 89 LEU A O 1
ATOM 757 N N . LYS A 1 90 ? 30.734 7.400 -45.131 1.00 97.94 90 LYS A N 1
ATOM 758 C CA . LYS A 1 90 ? 30.244 8.635 -44.516 1.00 97.94 90 LYS A CA 1
ATOM 759 C C . LYS A 1 90 ? 28.776 8.507 -44.108 1.00 97.94 90 LYS A C 1
ATOM 761 O O . LYS A 1 90 ? 28.446 8.786 -42.956 1.00 97.94 90 LYS A O 1
ATOM 766 N N . ASP A 1 91 ? 27.916 8.008 -44.990 1.00 98.00 91 ASP A N 1
ATOM 767 C CA . ASP A 1 91 ? 26.493 7.810 -44.696 1.00 98.00 91 ASP A CA 1
ATOM 768 C C . ASP A 1 91 ? 26.279 6.806 -43.556 1.00 98.00 91 ASP A C 1
ATOM 770 O O . ASP A 1 91 ? 25.514 7.060 -42.617 1.00 98.00 91 ASP A O 1
ATOM 774 N N . ARG A 1 92 ? 27.016 5.690 -43.570 1.00 97.94 92 ARG A N 1
ATOM 775 C CA . ARG A 1 92 ? 26.973 4.692 -42.497 1.00 97.94 92 ARG A CA 1
ATOM 776 C C . ARG A 1 92 ? 27.455 5.270 -41.168 1.00 97.94 92 ARG A C 1
ATOM 778 O O . ARG A 1 92 ? 26.810 5.025 -40.153 1.00 97.94 92 ARG A O 1
ATOM 785 N N . ASN A 1 93 ? 28.520 6.070 -41.167 1.00 98.12 93 ASN A N 1
ATOM 786 C CA . ASN A 1 93 ? 29.014 6.739 -39.963 1.00 98.12 93 ASN A CA 1
ATOM 787 C C . ASN A 1 93 ? 27.982 7.718 -39.392 1.00 98.12 93 ASN A C 1
ATOM 789 O O . ASN A 1 93 ? 27.719 7.679 -38.194 1.00 98.12 93 ASN A O 1
ATOM 793 N N . THR A 1 94 ? 27.326 8.528 -40.232 1.00 97.69 94 THR A N 1
ATOM 794 C CA . THR A 1 94 ? 26.261 9.428 -39.746 1.00 97.69 94 THR A CA 1
ATOM 795 C C . THR A 1 94 ? 25.061 8.661 -39.187 1.00 97.69 94 THR A C 1
ATOM 797 O O . THR A 1 94 ? 24.450 9.091 -38.210 1.00 97.69 94 THR A O 1
ATOM 800 N N . THR A 1 95 ? 24.723 7.510 -39.774 1.00 98.06 95 THR A N 1
ATOM 801 C CA . THR A 1 95 ? 23.641 6.647 -39.282 1.00 98.06 95 THR A CA 1
ATOM 802 C C . THR A 1 95 ? 24.011 6.017 -37.942 1.00 98.06 95 THR A C 1
ATOM 804 O O . THR A 1 95 ? 23.206 6.054 -37.015 1.00 98.06 95 THR A O 1
ATOM 807 N N . LEU A 1 96 ? 25.239 5.504 -37.808 1.00 97.88 96 LEU A N 1
ATOM 808 C CA . LEU A 1 96 ? 25.749 4.959 -36.549 1.00 97.88 96 LEU A CA 1
ATOM 809 C C . LEU A 1 96 ? 25.734 6.011 -35.438 1.00 97.88 96 LEU A C 1
ATOM 811 O O . LEU A 1 96 ? 25.270 5.726 -34.336 1.00 97.88 96 LEU A O 1
ATOM 815 N N . GLU A 1 97 ? 26.154 7.239 -35.739 1.00 98.06 97 GLU A N 1
ATOM 816 C CA . GLU A 1 97 ? 26.136 8.341 -34.777 1.00 98.06 97 GLU A CA 1
ATOM 817 C C . GLU A 1 97 ? 24.709 8.667 -34.303 1.00 98.06 97 GLU A C 1
ATOM 819 O O . GLU A 1 97 ? 24.486 8.858 -33.108 1.00 98.06 97 GLU A O 1
ATOM 824 N N . LYS A 1 98 ? 23.721 8.666 -35.211 1.00 98.19 98 LYS A N 1
ATOM 825 C CA . LYS A 1 98 ? 22.303 8.827 -34.844 1.00 98.19 98 LYS A CA 1
ATOM 826 C C . LYS A 1 98 ? 21.829 7.699 -33.929 1.00 98.19 98 LYS A C 1
ATOM 828 O O . LYS A 1 98 ? 21.282 7.976 -32.868 1.00 98.19 98 LYS A O 1
ATOM 833 N N . THR A 1 99 ? 22.092 6.442 -34.293 1.00 97.38 99 THR A N 1
ATOM 834 C CA . THR A 1 99 ? 21.680 5.289 -33.473 1.00 97.38 99 THR A CA 1
ATOM 835 C C . THR A 1 99 ? 22.364 5.258 -32.105 1.00 97.38 99 THR A C 1
ATOM 837 O O . THR A 1 99 ? 21.743 4.848 -31.131 1.00 97.38 99 THR A O 1
ATOM 840 N N . SER A 1 100 ? 23.611 5.734 -32.010 1.00 98.06 100 SER A N 1
ATOM 841 C CA . SER A 1 100 ? 24.332 5.857 -30.739 1.00 98.06 100 SER A CA 1
ATOM 842 C C . SER A 1 100 ? 23.659 6.875 -29.822 1.00 98.06 100 SER A C 1
ATOM 844 O O . SER A 1 100 ? 23.410 6.577 -28.659 1.00 98.06 100 SER A O 1
ATOM 846 N N . LYS A 1 101 ? 23.289 8.048 -30.354 1.00 97.94 101 LYS A N 1
ATOM 847 C CA . LYS A 1 101 ? 22.575 9.084 -29.589 1.00 97.94 101 LYS A CA 1
ATOM 848 C C . LYS A 1 101 ? 21.211 8.596 -29.104 1.00 97.94 101 LYS A C 1
ATOM 850 O O . LYS A 1 101 ? 20.870 8.786 -27.943 1.00 97.94 101 LYS A O 1
ATOM 855 N N . GLU A 1 102 ? 20.455 7.906 -29.958 1.00 98.19 102 GLU A N 1
ATOM 856 C CA . GLU A 1 102 ? 19.173 7.321 -29.551 1.00 98.19 102 GLU A CA 1
ATOM 857 C C . GLU A 1 102 ? 19.320 6.237 -28.471 1.00 98.19 102 GLU A C 1
ATOM 859 O O . GLU A 1 102 ? 18.421 6.054 -27.648 1.00 98.19 102 GLU A O 1
ATOM 864 N N . LEU A 1 103 ? 20.417 5.474 -28.487 1.00 98.19 103 LEU A N 1
ATOM 865 C CA . LEU A 1 103 ? 20.691 4.470 -27.460 1.00 98.19 103 LEU A CA 1
ATOM 866 C C . LEU A 1 103 ? 20.999 5.140 -26.117 1.00 98.19 103 LEU A C 1
ATOM 868 O O . LEU A 1 103 ? 20.393 4.780 -25.114 1.00 98.19 103 LEU A O 1
ATOM 872 N N . GLU A 1 104 ? 21.842 6.175 -26.115 1.00 97.81 104 GLU A N 1
ATOM 873 C CA . GLU A 1 104 ? 22.145 6.968 -24.916 1.00 97.81 104 GLU A CA 1
ATOM 874 C C . GLU A 1 104 ? 20.888 7.612 -24.307 1.00 97.81 104 GLU A C 1
ATOM 876 O O . GLU A 1 104 ? 20.726 7.660 -23.084 1.00 97.81 104 GLU A O 1
ATOM 881 N N . GLU A 1 105 ? 19.967 8.098 -25.144 1.00 98.06 105 GLU A N 1
ATOM 882 C CA . GLU A 1 105 ? 18.678 8.631 -24.692 1.00 98.06 105 GLU A CA 1
ATOM 883 C C . GLU A 1 105 ? 17.797 7.547 -24.057 1.00 98.06 105 GLU A C 1
ATOM 885 O O . GLU A 1 105 ? 17.195 7.783 -23.003 1.00 98.06 105 GLU A O 1
ATOM 890 N N . ARG A 1 106 ? 17.748 6.346 -24.650 1.00 98.06 106 ARG A N 1
ATOM 891 C CA . ARG A 1 106 ? 17.020 5.202 -24.077 1.00 98.06 106 ARG A CA 1
ATOM 892 C C . ARG A 1 106 ? 17.622 4.750 -22.752 1.00 98.06 106 ARG A C 1
ATOM 894 O O . ARG A 1 106 ? 16.862 4.511 -21.816 1.00 98.06 106 ARG A O 1
ATOM 901 N N . ASP A 1 107 ? 18.944 4.692 -22.641 1.00 98.44 107 ASP A N 1
ATOM 902 C CA . ASP A 1 107 ? 19.631 4.324 -21.400 1.00 98.44 107 ASP A CA 1
ATOM 903 C C . ASP A 1 107 ? 19.342 5.333 -20.283 1.00 98.44 107 ASP A C 1
ATOM 905 O O . ASP A 1 107 ? 19.060 4.950 -19.144 1.00 98.44 107 ASP A O 1
ATOM 909 N N . ARG A 1 108 ? 19.312 6.632 -20.610 1.00 98.31 108 ARG A N 1
ATOM 910 C CA . ARG A 1 108 ? 18.921 7.679 -19.655 1.00 98.31 108 ARG A CA 1
ATOM 911 C C . ARG A 1 108 ? 17.470 7.520 -19.198 1.00 98.31 108 ARG A C 1
ATOM 913 O O . ARG A 1 108 ? 17.200 7.613 -18.002 1.00 9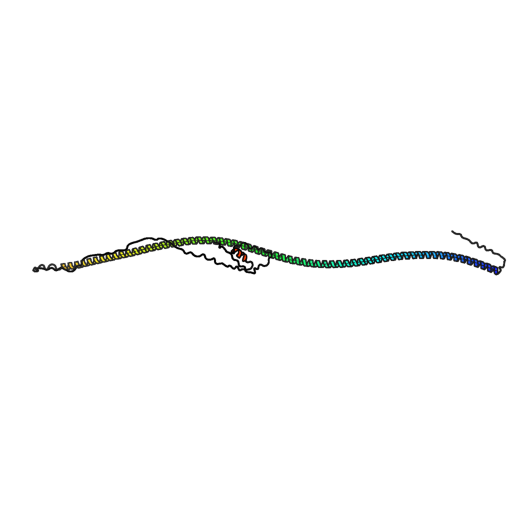8.31 108 ARG A O 1
ATOM 920 N N . ALA A 1 109 ? 16.549 7.254 -20.124 1.00 98.19 109 ALA A N 1
ATOM 921 C CA . ALA A 1 109 ? 15.140 7.039 -19.801 1.00 98.19 109 ALA A CA 1
ATOM 922 C C . ALA A 1 109 ? 14.925 5.774 -18.950 1.00 98.19 109 ALA A C 1
ATOM 924 O O . ALA A 1 109 ? 14.130 5.791 -18.010 1.00 98.19 109 ALA A O 1
ATOM 925 N N . LEU A 1 110 ? 15.645 4.683 -19.238 1.00 98.38 110 LEU A N 1
ATOM 926 C CA . LEU A 1 110 ? 15.622 3.467 -18.421 1.00 98.38 110 LEU A CA 1
ATOM 927 C C . LEU A 1 110 ? 16.135 3.742 -17.008 1.00 98.38 110 LEU A C 1
ATOM 929 O O . LEU A 1 110 ? 15.470 3.375 -16.042 1.00 98.38 110 LEU A O 1
ATOM 933 N N . HIS A 1 111 ? 17.246 4.469 -16.881 1.00 98.31 111 HIS A N 1
ATOM 934 C CA . HIS A 1 111 ? 17.784 4.850 -15.580 1.00 98.31 111 HIS A CA 1
ATOM 935 C C . HIS A 1 111 ? 16.782 5.664 -14.746 1.00 98.31 111 HIS A C 1
ATOM 937 O O . HIS A 1 111 ? 16.618 5.414 -13.552 1.00 98.31 111 HIS A O 1
ATOM 943 N N . GLU A 1 112 ? 16.072 6.610 -15.365 1.00 98.31 112 GLU A N 1
ATOM 944 C CA . GLU A 1 112 ? 15.027 7.384 -14.690 1.00 98.31 112 GLU A CA 1
ATOM 945 C C . GLU A 1 112 ? 13.859 6.496 -14.234 1.00 98.31 112 GLU A C 1
ATOM 947 O O . GLU A 1 112 ? 13.389 6.611 -13.099 1.00 98.31 112 GLU A O 1
ATOM 952 N N . ARG A 1 113 ? 13.413 5.558 -15.081 1.00 98.00 113 ARG A N 1
ATOM 953 C CA . ARG A 1 113 ? 12.368 4.594 -14.707 1.00 98.00 113 ARG A CA 1
ATOM 954 C C . ARG A 1 113 ? 12.799 3.702 -13.547 1.00 98.00 113 ARG A C 1
ATOM 956 O O . ARG A 1 113 ? 11.992 3.480 -12.649 1.00 98.00 113 ARG A O 1
ATOM 963 N N . ASP A 1 114 ? 14.047 3.248 -13.522 1.00 98.44 114 ASP A N 1
ATOM 964 C CA . ASP A 1 114 ? 14.584 2.445 -12.419 1.00 98.44 114 ASP A CA 1
ATOM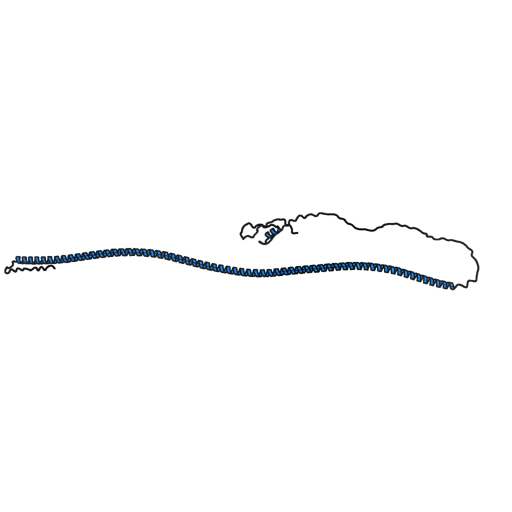 965 C C . ASP A 1 114 ? 14.615 3.232 -11.103 1.00 98.44 114 ASP A C 1
ATOM 967 O O . ASP A 1 114 ? 14.289 2.691 -10.045 1.00 98.44 114 ASP A O 1
ATOM 971 N N . GLN A 1 115 ? 14.957 4.524 -11.144 1.00 98.25 115 GLN A N 1
ATOM 972 C CA . GLN A 1 115 ? 14.864 5.392 -9.966 1.00 98.25 115 GLN A CA 1
ATOM 973 C C . GLN A 1 115 ? 13.413 5.546 -9.490 1.00 98.25 115 GLN A C 1
ATOM 975 O O . GLN A 1 115 ? 13.144 5.437 -8.293 1.00 98.25 115 GLN A O 1
ATOM 980 N N . GLN A 1 116 ? 12.464 5.747 -10.410 1.00 98.44 116 GLN A N 1
ATOM 981 C CA . GLN A 1 116 ? 11.039 5.834 -10.074 1.00 98.44 116 GLN A CA 1
ATOM 982 C C . GLN A 1 116 ? 10.498 4.526 -9.485 1.00 98.44 116 GLN A C 1
ATOM 984 O O . GLN A 1 116 ? 9.686 4.569 -8.561 1.00 98.44 116 GLN A O 1
ATOM 989 N N . LEU A 1 117 ? 10.936 3.374 -9.999 1.00 98.19 117 LEU A N 1
ATOM 990 C CA . LEU A 1 117 ? 10.568 2.067 -9.457 1.00 98.19 117 LEU A CA 1
ATOM 991 C C . LEU A 1 117 ? 11.086 1.903 -8.029 1.00 98.19 117 LEU A C 1
ATOM 993 O O . LEU A 1 117 ? 10.291 1.598 -7.150 1.00 98.19 117 LEU A O 1
ATOM 997 N N . LYS A 1 118 ? 12.353 2.244 -7.762 1.00 98.06 118 LYS A N 1
ATOM 998 C CA . LYS A 1 118 ? 12.911 2.216 -6.398 1.00 98.06 118 LYS A CA 1
ATOM 999 C C . LYS A 1 118 ? 12.114 3.080 -5.419 1.00 98.06 118 LYS A C 1
ATOM 1001 O O . LYS A 1 118 ? 11.835 2.635 -4.313 1.00 98.06 118 LYS A O 1
ATOM 1006 N N . LEU A 1 119 ? 11.718 4.290 -5.825 1.00 97.94 119 LEU A N 1
ATOM 1007 C CA . LEU A 1 119 ? 10.894 5.176 -4.990 1.00 97.94 119 LEU A CA 1
ATOM 1008 C C . LEU A 1 119 ? 9.503 4.588 -4.712 1.00 97.94 119 LEU A C 1
ATOM 1010 O O . LEU A 1 119 ? 8.981 4.712 -3.604 1.00 97.94 119 LEU A O 1
ATOM 1014 N N . LYS A 1 120 ? 8.887 3.944 -5.708 1.00 98.06 120 LYS A N 1
ATOM 1015 C CA . LYS A 1 120 ? 7.605 3.256 -5.520 1.00 98.06 120 LYS A CA 1
ATOM 1016 C C . LYS A 1 120 ? 7.747 2.029 -4.627 1.00 98.06 120 LYS A C 1
ATOM 1018 O O . LYS A 1 120 ? 6.890 1.827 -3.778 1.00 98.06 120 LYS A O 1
ATOM 1023 N N . ASP A 1 121 ? 8.824 1.262 -4.762 1.00 98.38 121 ASP A N 1
ATOM 1024 C CA . ASP A 1 121 ? 9.096 0.104 -3.909 1.00 98.38 121 ASP A CA 1
ATOM 1025 C C . ASP A 1 121 ? 9.251 0.527 -2.443 1.00 98.38 121 ASP A C 1
ATOM 1027 O O . ASP A 1 121 ? 8.653 -0.093 -1.565 1.00 98.38 121 ASP A O 1
ATOM 1031 N N . THR A 1 122 ? 9.960 1.630 -2.168 1.00 97.75 122 THR A N 1
ATOM 1032 C CA . THR A 1 122 ? 10.056 2.176 -0.803 1.00 97.75 122 THR A CA 1
ATOM 1033 C C . THR A 1 122 ? 8.700 2.642 -0.273 1.00 97.75 122 THR A C 1
ATOM 1035 O O . THR A 1 122 ? 8.359 2.345 0.867 1.00 97.75 122 THR A O 1
ATOM 1038 N N . GLN A 1 123 ? 7.878 3.296 -1.103 1.00 98.44 123 GLN A N 1
ATOM 1039 C CA . GLN A 1 123 ? 6.522 3.700 -0.704 1.00 98.44 123 GLN A CA 1
ATOM 1040 C C . GLN A 1 123 ? 5.630 2.491 -0.404 1.00 98.44 123 GLN A C 1
ATOM 1042 O O . GLN A 1 123 ? 4.896 2.493 0.581 1.00 98.44 123 GLN A O 1
ATOM 1047 N N . ILE A 1 124 ? 5.699 1.443 -1.228 1.00 98.06 124 ILE A N 1
ATOM 1048 C CA . ILE A 1 124 ? 4.949 0.204 -1.004 1.00 98.06 124 ILE A CA 1
ATOM 1049 C C . ILE A 1 124 ? 5.373 -0.419 0.329 1.00 98.06 124 ILE A C 1
ATOM 1051 O O . ILE A 1 124 ? 4.505 -0.733 1.142 1.00 98.06 124 ILE A O 1
ATOM 1055 N N . GLN A 1 125 ? 6.677 -0.517 0.600 1.00 98.12 125 GLN A N 1
ATOM 1056 C CA . GLN A 1 125 ? 7.194 -1.027 1.875 1.00 98.12 125 GLN A CA 1
ATOM 1057 C C . GLN A 1 125 ? 6.680 -0.219 3.074 1.00 98.12 125 GLN A C 1
ATOM 1059 O O . GLN A 1 125 ? 6.183 -0.805 4.034 1.00 98.12 125 GLN A O 1
ATOM 1064 N N . GLU A 1 126 ? 6.721 1.114 3.009 1.00 97.69 126 GLU A N 1
ATOM 1065 C CA . GLU A 1 126 ? 6.185 1.983 4.064 1.00 97.69 126 GLU A CA 1
ATOM 1066 C C . GLU A 1 126 ? 4.686 1.754 4.292 1.00 97.69 126 GLU A C 1
ATOM 1068 O O . GLU A 1 126 ? 4.239 1.616 5.432 1.00 97.69 126 GLU A O 1
ATOM 1073 N N . THR A 1 127 ? 3.893 1.676 3.218 1.00 97.50 127 THR A N 1
ATOM 1074 C CA . THR A 1 127 ? 2.453 1.409 3.343 1.00 97.50 127 THR A CA 1
ATOM 1075 C C . THR A 1 127 ? 2.169 0.023 3.910 1.00 97.50 127 THR A C 1
ATOM 1077 O O . THR A 1 127 ? 1.225 -0.127 4.683 1.00 97.50 127 THR A O 1
ATOM 1080 N N . GLN A 1 128 ? 2.991 -0.974 3.584 1.00 98.50 128 GLN A N 1
ATOM 1081 C CA . GLN A 1 128 ? 2.838 -2.331 4.090 1.00 98.50 128 GLN A CA 1
ATOM 1082 C C . GLN A 1 128 ? 3.125 -2.406 5.592 1.00 98.50 128 GLN A C 1
ATOM 1084 O O . GLN A 1 128 ? 2.322 -2.983 6.323 1.00 98.50 128 GLN A O 1
ATOM 1089 N N . ILE A 1 129 ? 4.176 -1.727 6.065 1.00 98.12 129 ILE A N 1
ATOM 1090 C CA . ILE A 1 129 ? 4.469 -1.592 7.501 1.00 98.12 129 ILE A CA 1
ATOM 1091 C C . ILE A 1 129 ? 3.298 -0.911 8.227 1.00 98.12 129 ILE A C 1
ATOM 1093 O O . ILE A 1 129 ? 2.834 -1.396 9.256 1.00 98.12 129 ILE A O 1
ATOM 1097 N N . GLN A 1 130 ? 2.744 0.173 7.673 1.00 98.00 130 GLN A N 1
ATOM 1098 C CA . GLN A 1 130 ? 1.594 0.857 8.284 1.00 98.00 130 GLN A CA 1
ATOM 1099 C C . GLN A 1 130 ? 0.328 -0.009 8.341 1.00 98.00 130 GLN A C 1
ATOM 1101 O O . GLN A 1 130 ? -0.498 0.157 9.244 1.00 98.00 130 GLN A O 1
ATOM 1106 N N . VAL A 1 131 ? 0.116 -0.879 7.351 1.00 98.06 131 VAL A N 1
ATOM 1107 C CA . VAL A 1 131 ? -1.003 -1.829 7.355 1.00 98.06 131 VAL A CA 1
ATOM 1108 C C . VAL A 1 131 ? -0.792 -2.873 8.445 1.00 98.06 131 VAL A C 1
ATOM 1110 O O . VAL A 1 131 ? -1.695 -3.061 9.256 1.00 98.06 131 VAL A O 1
ATOM 1113 N N . GLU A 1 132 ? 0.403 -3.453 8.540 1.00 97.94 132 GLU A N 1
ATOM 1114 C CA . GLU A 1 132 ? 0.755 -4.430 9.576 1.00 97.94 132 GLU A CA 1
ATOM 1115 C C . GLU A 1 132 ? 0.589 -3.848 10.995 1.00 97.94 132 GLU A C 1
ATOM 1117 O O . GLU A 1 132 ? -0.023 -4.462 11.870 1.00 97.94 132 GLU A O 1
ATOM 1122 N N . GLU A 1 133 ? 1.020 -2.604 11.225 1.00 98.00 133 GLU A N 1
ATOM 1123 C CA . GLU A 1 133 ? 0.790 -1.898 12.493 1.00 98.00 133 GLU A CA 1
ATOM 1124 C C . GLU A 1 133 ? -0.705 -1.719 12.813 1.00 98.00 133 GLU A C 1
ATOM 1126 O O . GLU A 1 133 ? -1.133 -1.843 13.966 1.00 98.00 133 GLU A O 1
ATOM 1131 N N . LYS A 1 134 ? -1.531 -1.412 11.805 1.00 97.56 134 LYS A N 1
ATOM 1132 C CA . LYS A 1 134 ? -2.984 -1.275 11.984 1.00 97.56 134 LYS A CA 1
ATOM 1133 C C . LYS A 1 134 ? -3.649 -2.619 12.261 1.00 97.56 134 LYS A C 1
ATOM 1135 O O . LYS A 1 134 ? -4.546 -2.655 13.103 1.00 97.56 134 LYS A O 1
ATOM 1140 N N . GLU A 1 135 ? -3.221 -3.687 11.598 1.00 98.19 135 GLU A N 1
ATOM 1141 C CA . GLU A 1 135 ? -3.699 -5.050 11.846 1.00 98.19 135 GLU A CA 1
ATOM 1142 C C . GLU A 1 135 ? -3.384 -5.484 13.278 1.00 98.19 135 GLU A C 1
ATOM 1144 O O . GLU A 1 135 ? -4.290 -5.887 14.007 1.00 98.19 135 GLU A O 1
ATOM 1149 N N . ASN A 1 136 ? -2.150 -5.270 13.741 1.00 97.69 136 ASN A N 1
ATOM 1150 C CA . ASN A 1 136 ? -1.756 -5.562 15.121 1.00 97.69 136 ASN A CA 1
ATOM 1151 C C . ASN A 1 136 ? -2.615 -4.798 16.144 1.00 97.69 136 ASN A C 1
ATOM 1153 O O . ASN A 1 136 ? -3.131 -5.387 17.097 1.00 97.69 136 ASN A O 1
ATOM 1157 N N . ARG A 1 137 ? -2.875 -3.505 15.907 1.00 97.88 137 ARG A N 1
ATOM 1158 C CA . ARG A 1 137 ? -3.772 -2.699 16.757 1.00 97.88 137 ARG A CA 1
ATOM 1159 C C . ARG A 1 137 ? -5.222 -3.184 16.744 1.00 97.88 137 ARG A C 1
ATOM 1161 O O . ARG A 1 137 ? -5.928 -3.013 17.739 1.00 97.88 137 ARG A O 1
ATOM 1168 N N . LEU A 1 138 ? -5.708 -3.717 15.624 1.00 97.50 138 LEU A N 1
ATOM 1169 C CA . LEU A 1 138 ? -7.049 -4.298 15.546 1.00 97.50 138 LEU A CA 1
ATOM 1170 C C . LEU A 1 138 ? -7.124 -5.598 16.348 1.00 97.50 138 LEU A C 1
ATOM 1172 O O . LEU A 1 138 ? -8.057 -5.751 17.133 1.00 97.50 138 LEU A O 1
ATOM 1176 N N . VAL A 1 139 ? -6.115 -6.462 16.230 1.00 98.06 139 VAL A N 1
ATOM 1177 C CA . VAL A 1 139 ? -6.014 -7.709 17.003 1.00 98.06 139 VAL A CA 1
ATOM 1178 C C . VAL A 1 139 ? -5.984 -7.431 18.510 1.00 98.06 139 VAL A C 1
ATOM 1180 O O . VAL A 1 139 ? -6.668 -8.106 19.278 1.00 98.06 139 VAL A O 1
ATOM 1183 N N . GLU A 1 140 ? -5.238 -6.420 18.964 1.00 97.44 140 GLU A N 1
ATOM 1184 C CA . GLU A 1 140 ? -5.238 -6.008 20.376 1.00 97.44 140 GLU A CA 1
ATOM 1185 C C . GLU A 1 140 ? -6.621 -5.542 20.846 1.00 97.44 140 GLU A C 1
ATOM 1187 O O . GLU A 1 140 ? -7.115 -5.990 21.882 1.00 97.44 140 GLU A O 1
ATOM 1192 N N . LYS A 1 141 ? -7.293 -4.693 20.058 1.00 97.44 141 LYS A N 1
ATOM 1193 C CA . LYS A 1 141 ? -8.652 -4.233 20.377 1.00 97.44 141 LYS A CA 1
ATOM 1194 C C . LYS A 1 141 ? -9.670 -5.367 20.400 1.00 97.44 141 LYS A C 1
ATOM 1196 O O . LYS A 1 141 ? -10.598 -5.325 21.206 1.00 97.44 141 LYS A O 1
ATOM 1201 N N . GLU A 1 142 ? -9.519 -6.359 19.532 1.00 98.19 142 GLU A N 1
ATOM 1202 C CA . GLU A 1 142 ? -10.378 -7.540 19.507 1.00 98.19 142 GLU A CA 1
ATOM 1203 C C . GLU A 1 142 ? -10.195 -8.386 20.773 1.00 98.19 142 GLU A C 1
ATOM 1205 O O . GLU A 1 142 ? -11.186 -8.775 21.394 1.00 98.19 142 GLU A O 1
ATOM 1210 N N . LYS A 1 143 ? -8.950 -8.573 21.235 1.00 97.75 143 LYS A N 1
ATOM 1211 C CA . LYS A 1 143 ? -8.663 -9.221 22.528 1.00 97.75 143 LYS A CA 1
ATOM 1212 C C . LYS A 1 143 ? -9.306 -8.469 23.693 1.00 97.75 143 LYS A C 1
ATOM 1214 O O . LYS A 1 143 ? -10.021 -9.082 24.484 1.00 97.75 143 LYS A O 1
ATOM 1219 N N . GLU A 1 144 ? -9.132 -7.147 23.771 1.00 97.69 144 GLU A N 1
ATOM 1220 C CA . GLU A 1 144 ? -9.758 -6.330 24.822 1.00 97.69 144 GLU A CA 1
ATOM 1221 C C . GLU A 1 144 ? -11.290 -6.410 24.802 1.00 97.69 144 GLU A C 1
ATOM 1223 O O . GLU A 1 144 ? -11.939 -6.436 25.853 1.00 97.69 144 GLU A O 1
ATOM 1228 N N . LEU A 1 145 ? -11.890 -6.403 23.609 1.00 97.75 145 LEU A N 1
ATOM 1229 C CA . LEU A 1 145 ? -13.334 -6.530 23.450 1.00 97.75 145 LEU A CA 1
ATOM 1230 C C . LEU A 1 145 ? -13.810 -7.896 23.950 1.00 97.75 145 LEU A C 1
ATOM 1232 O O . LEU A 1 145 ? -14.808 -7.967 24.667 1.00 97.75 145 LEU A O 1
ATOM 1236 N N . ASN A 1 146 ? -13.076 -8.959 23.626 1.00 96.75 146 ASN A N 1
ATOM 1237 C CA . ASN A 1 146 ? -13.405 -10.307 24.065 1.00 96.75 146 ASN A CA 1
ATOM 1238 C C . ASN A 1 146 ? -13.319 -10.444 25.595 1.00 96.75 146 ASN A C 1
ATOM 1240 O O . ASN A 1 146 ? -14.240 -10.961 26.225 1.00 96.75 146 ASN A O 1
ATOM 1244 N N . GLU A 1 147 ? -12.284 -9.878 26.222 1.00 97.88 147 GLU A N 1
ATOM 1245 C CA . GLU A 1 147 ? -12.174 -9.824 27.686 1.00 97.88 147 GLU A CA 1
ATOM 1246 C C . GLU A 1 147 ? -13.331 -9.055 28.339 1.00 97.88 147 GLU A C 1
ATOM 1248 O O . GLU A 1 147 ? -13.853 -9.461 29.382 1.00 97.88 147 GLU A O 1
ATOM 1253 N N . LYS A 1 148 ? -13.746 -7.927 27.748 1.00 97.75 148 LYS A N 1
ATOM 1254 C CA . LYS A 1 148 ? -14.898 -7.151 28.231 1.00 97.75 148 LYS A CA 1
ATOM 1255 C C . LYS A 1 148 ? -16.201 -7.934 28.084 1.00 97.75 148 LYS A C 1
ATOM 1257 O O . LYS A 1 148 ? -17.021 -7.886 28.999 1.00 97.75 148 LYS A O 1
ATOM 1262 N N . ASN A 1 149 ? -16.378 -8.667 26.987 1.00 97.31 149 ASN A N 1
ATOM 1263 C CA . ASN A 1 149 ? -17.551 -9.510 26.764 1.00 97.31 149 ASN A CA 1
ATOM 1264 C C . ASN A 1 149 ? -17.638 -10.647 27.791 1.00 97.31 149 ASN A C 1
ATOM 1266 O O . ASN A 1 149 ? -18.710 -10.861 28.355 1.00 97.31 149 ASN A O 1
ATOM 1270 N N . GLU A 1 150 ? -16.525 -11.311 28.111 1.00 97.88 150 GLU A N 1
ATOM 1271 C CA . GLU A 1 150 ? -16.500 -12.338 29.162 1.00 97.88 150 GLU A CA 1
ATOM 1272 C C . GLU A 1 150 ? -16.808 -11.756 30.549 1.00 97.88 150 GLU A C 1
ATOM 1274 O O . GLU A 1 150 ? -17.634 -12.291 31.291 1.00 97.88 150 GLU A O 1
ATOM 1279 N N . LYS A 1 151 ? -16.239 -10.592 30.891 1.00 97.69 151 LYS A N 1
ATOM 1280 C CA . LYS A 1 151 ? -16.590 -9.886 32.138 1.00 97.69 151 LYS A CA 1
ATOM 1281 C C . LYS A 1 151 ? -18.079 -9.540 32.194 1.00 97.69 151 LYS A C 1
ATOM 1283 O O . LYS A 1 151 ? -18.702 -9.683 33.245 1.00 97.69 151 LYS A O 1
ATOM 1288 N N . LEU A 1 152 ? -18.656 -9.095 31.079 1.00 97.50 152 LEU A N 1
ATOM 1289 C CA . LEU A 1 152 ? -20.076 -8.762 30.985 1.00 97.50 152 LEU A CA 1
ATOM 1290 C C . LEU A 1 152 ? -20.946 -10.008 31.178 1.00 97.50 152 LEU A C 1
ATOM 1292 O O . LEU A 1 152 ? -21.932 -9.946 31.912 1.00 97.50 152 LEU A O 1
ATOM 1296 N N . LYS A 1 153 ? -20.555 -11.146 30.597 1.00 97.75 153 LYS A N 1
ATOM 1297 C CA . LYS A 1 153 ? -21.233 -12.432 30.790 1.00 97.75 153 LYS A CA 1
ATOM 1298 C C . LYS A 1 153 ? -21.275 -12.834 32.267 1.00 97.75 153 LYS A C 1
ATOM 1300 O O . LYS A 1 153 ? -22.361 -13.069 32.790 1.00 97.75 153 LYS A O 1
ATOM 1305 N N . ILE A 1 154 ? -20.134 -12.794 32.957 1.00 97.88 154 ILE A N 1
ATOM 1306 C CA . ILE A 1 154 ? -20.051 -13.097 34.397 1.00 97.88 154 ILE A CA 1
ATOM 1307 C C . ILE A 1 154 ? -20.926 -12.136 35.216 1.00 97.88 154 ILE A C 1
ATOM 1309 O O . ILE A 1 154 ? -21.642 -12.553 36.127 1.00 97.88 154 ILE A O 1
ATOM 1313 N N . LEU A 1 155 ? -20.893 -10.835 34.905 1.00 97.19 155 LEU A N 1
ATOM 1314 C CA . LEU A 1 155 ? -21.722 -9.843 35.597 1.00 97.19 155 LEU A CA 1
ATOM 1315 C C . LEU A 1 155 ? -23.218 -10.092 35.391 1.00 97.19 155 LEU A C 1
ATOM 1317 O O . LEU A 1 155 ? -23.990 -9.923 36.332 1.00 97.19 155 LEU A O 1
ATOM 1321 N N . LYS A 1 156 ? -23.620 -10.510 34.188 1.00 97.75 156 LYS A N 1
ATOM 1322 C CA . LYS A 1 156 ? -25.008 -10.852 33.872 1.00 97.75 156 LYS A CA 1
ATOM 1323 C C . LYS A 1 156 ? -25.476 -12.070 34.666 1.00 97.75 156 LYS A C 1
ATOM 1325 O O . LYS A 1 156 ? -26.531 -12.006 35.287 1.00 97.75 156 LYS A O 1
ATOM 1330 N N . GLU A 1 157 ? -24.674 -13.132 34.702 1.00 97.19 157 GLU A N 1
ATOM 1331 C CA . GLU A 1 157 ? -24.959 -14.330 35.504 1.00 97.19 157 GLU A CA 1
ATOM 1332 C C . GLU A 1 157 ? -25.075 -13.979 36.996 1.00 97.19 157 GLU A C 1
ATOM 1334 O O . GLU A 1 157 ? -26.027 -14.379 37.666 1.00 97.19 157 GLU A O 1
ATOM 1339 N N . ARG A 1 158 ? -24.167 -13.142 37.516 1.00 97.75 158 ARG A N 1
ATOM 1340 C CA . ARG A 1 158 ? -24.229 -12.666 38.905 1.00 97.75 158 ARG A CA 1
ATOM 1341 C C . ARG A 1 158 ? -25.497 -11.861 39.188 1.00 97.75 158 ARG A C 1
ATOM 1343 O O . ARG A 1 158 ? -26.104 -12.030 40.245 1.00 97.75 158 ARG A O 1
ATOM 1350 N N . LEU A 1 159 ? -25.899 -10.985 38.273 1.00 97.12 159 LEU A N 1
ATOM 1351 C CA . LEU A 1 159 ? -27.120 -10.199 38.422 1.00 97.12 159 LEU A CA 1
ATOM 1352 C C . LEU A 1 159 ? -28.354 -11.109 38.475 1.00 97.12 159 LEU A C 1
ATOM 1354 O O . LEU A 1 159 ? -29.166 -10.955 39.382 1.00 97.12 159 LEU A O 1
ATOM 1358 N N . GLU A 1 160 ? -28.423 -12.121 37.610 1.00 97.00 160 GLU A N 1
ATOM 1359 C CA . GLU A 1 160 ? -29.506 -13.111 37.618 1.00 97.00 160 GLU A CA 1
ATOM 1360 C C . GLU A 1 160 ? -29.555 -13.905 38.937 1.00 97.00 160 GLU A C 1
ATOM 1362 O O . GLU A 1 160 ? -30.629 -14.141 39.492 1.00 97.00 160 GLU A O 1
ATOM 1367 N N . THR A 1 161 ? -28.398 -14.290 39.494 1.00 96.44 161 THR A N 1
ATOM 1368 C CA . THR A 1 161 ? -28.366 -14.939 40.818 1.00 96.44 161 THR A CA 1
ATOM 1369 C C . THR A 1 161 ? -28.862 -14.013 41.925 1.00 96.44 161 THR A C 1
ATOM 1371 O O . THR A 1 161 ? -29.640 -14.440 42.774 1.00 96.44 161 THR A O 1
ATOM 1374 N N . ASN A 1 162 ? -28.479 -12.733 41.898 1.00 96.25 162 ASN A N 1
ATOM 1375 C CA . ASN A 1 162 ? -28.930 -11.764 42.891 1.00 96.25 162 ASN A CA 1
ATOM 1376 C C . ASN A 1 162 ? -30.446 -11.541 42.810 1.00 96.25 162 ASN A C 1
ATOM 1378 O O . ASN A 1 162 ? -31.103 -11.517 43.848 1.00 96.25 162 ASN A O 1
ATOM 1382 N N . GLU A 1 163 ? -31.011 -11.429 41.607 1.00 97.69 163 GLU A N 1
ATOM 1383 C CA . GLU A 1 163 ? -32.462 -11.315 41.403 1.00 97.69 163 GLU A CA 1
ATOM 1384 C C . GLU A 1 163 ? -33.218 -12.510 41.996 1.00 97.69 163 GLU A C 1
ATOM 1386 O O . GLU A 1 163 ? -34.191 -12.314 42.725 1.00 97.69 163 GLU A O 1
ATOM 1391 N N . LYS A 1 164 ? -32.729 -13.739 41.774 1.00 96.88 164 LYS A N 1
ATOM 1392 C CA . LYS A 1 164 ? -33.302 -14.950 42.391 1.00 96.88 164 LYS A CA 1
ATOM 1393 C C . LYS A 1 164 ? -33.264 -14.870 43.917 1.00 96.88 164 LYS A C 1
ATOM 1395 O O . LYS A 1 164 ? -34.292 -15.048 44.563 1.00 96.88 164 LYS A O 1
ATOM 1400 N N . THR A 1 165 ? -32.115 -14.509 44.496 1.00 96.00 165 THR A N 1
ATOM 1401 C CA . THR A 1 165 ? -31.990 -14.390 45.960 1.00 96.00 165 THR A CA 1
ATOM 1402 C C . THR A 1 165 ? -32.859 -13.278 46.550 1.00 96.00 165 THR A C 1
ATOM 1404 O O . THR A 1 165 ? -33.384 -13.436 47.649 1.00 96.00 165 THR A O 1
ATOM 1407 N N . LEU A 1 166 ? -33.042 -12.154 45.848 1.00 96.56 166 LEU A N 1
ATOM 1408 C CA . LEU A 1 166 ? -33.945 -11.088 46.284 1.00 96.56 166 LEU A CA 1
ATOM 1409 C C . LEU A 1 166 ? -35.394 -11.571 46.277 1.00 96.56 166 LEU A C 1
ATOM 1411 O O . LEU A 1 166 ? -36.079 -11.410 47.282 1.00 96.56 166 LEU A O 1
ATOM 1415 N N . SER A 1 167 ? -35.820 -12.252 45.211 1.00 96.44 167 SER A N 1
ATOM 1416 C CA . SER A 1 167 ? -37.160 -12.841 45.137 1.00 96.44 167 SER A CA 1
ATOM 1417 C C . SER A 1 167 ? -37.418 -13.853 46.260 1.00 96.44 167 SER A C 1
ATOM 1419 O O . SER A 1 167 ? -38.517 -13.888 46.812 1.00 96.44 167 SER A O 1
ATOM 1421 N N . GLU A 1 168 ? -36.428 -14.674 46.617 1.00 96.06 168 GLU A N 1
ATOM 1422 C CA . GLU A 1 168 ? -36.526 -15.605 47.749 1.00 96.06 168 GLU A CA 1
ATOM 1423 C C . GLU A 1 168 ? -36.652 -14.860 49.086 1.00 96.06 168 GLU A C 1
ATOM 1425 O O . GLU A 1 168 ? -37.491 -15.208 49.920 1.00 96.06 168 GLU A O 1
ATOM 1430 N N . ARG A 1 169 ? -35.857 -13.801 49.293 1.00 96.12 169 ARG A N 1
ATOM 1431 C CA . ARG A 1 169 ? -35.937 -12.965 50.503 1.00 96.12 169 ARG A CA 1
ATOM 1432 C C . ARG A 1 169 ? -37.282 -12.257 50.618 1.00 96.12 169 ARG A C 1
ATOM 1434 O O . ARG A 1 169 ? -37.824 -12.208 51.720 1.00 96.12 169 ARG A O 1
ATOM 1441 N N . ASP A 1 170 ? -37.827 -11.757 49.514 1.00 97.06 170 ASP A N 1
ATOM 1442 C CA . ASP A 1 170 ? -39.144 -11.121 49.485 1.00 97.06 170 ASP A CA 1
ATOM 1443 C C . ASP A 1 170 ? -40.249 -12.115 49.872 1.00 97.06 170 ASP A C 1
ATOM 1445 O O . ASP A 1 170 ? -41.125 -11.777 50.670 1.00 97.06 170 ASP A O 1
ATOM 1449 N N . ALA A 1 171 ? -40.173 -13.369 49.408 1.00 96.56 171 ALA A N 1
ATOM 1450 C CA . ALA A 1 171 ? -41.110 -14.421 49.809 1.00 96.56 171 ALA A CA 1
ATOM 1451 C C . ALA A 1 171 ? -41.041 -14.723 51.319 1.00 96.56 171 ALA A C 1
ATOM 1453 O O . ALA A 1 171 ? -42.075 -14.806 51.987 1.00 96.56 171 ALA A O 1
ATOM 1454 N N . VAL A 1 172 ? -39.832 -14.820 51.884 1.00 96.88 172 VAL A N 1
ATOM 1455 C CA . VAL A 1 172 ? -39.633 -15.027 53.332 1.00 96.88 172 VAL A CA 1
ATOM 1456 C C . VAL A 1 172 ? -40.124 -13.823 54.144 1.00 96.88 172 VAL A C 1
ATOM 1458 O O . VAL A 1 172 ? -40.759 -13.990 55.190 1.00 96.88 172 VAL A O 1
ATOM 1461 N N . LEU A 1 173 ? -39.872 -12.596 53.679 1.00 96.31 173 LEU A N 1
ATOM 1462 C CA . LEU A 1 173 ? -40.403 -11.385 54.311 1.00 96.31 173 LEU A CA 1
ATOM 1463 C C . LEU A 1 173 ? -41.934 -11.379 54.300 1.00 96.31 173 LEU A C 1
ATOM 1465 O O . LEU A 1 173 ? -42.553 -11.041 55.307 1.00 96.31 173 LEU A O 1
ATOM 1469 N N . MET A 1 174 ? -42.557 -11.823 53.210 1.00 95.06 174 MET A N 1
ATOM 1470 C CA . MET A 1 174 ? -44.009 -11.954 53.128 1.00 95.06 174 MET A CA 1
ATOM 1471 C C . MET A 1 174 ? -44.544 -12.983 54.137 1.00 95.06 174 MET A C 1
ATOM 1473 O O . MET A 1 174 ? -45.501 -12.705 54.859 1.00 95.06 174 MET A O 1
ATOM 1477 N N . GLU A 1 175 ? -43.896 -14.146 54.250 1.00 95.94 175 GLU A N 1
ATOM 1478 C CA . GLU A 1 175 ? -44.281 -15.187 55.209 1.00 95.94 175 GLU A CA 1
ATOM 1479 C C . GLU A 1 175 ? -44.145 -14.706 56.663 1.00 95.94 175 GLU A C 1
ATOM 1481 O O . GLU A 1 175 ? -45.045 -14.901 57.484 1.00 95.94 175 GLU A O 1
ATOM 1486 N N . THR A 1 176 ? -43.035 -14.046 56.994 1.00 95.31 176 THR A N 1
ATOM 1487 C CA . THR A 1 176 ? -42.805 -13.496 58.339 1.00 95.31 176 THR A CA 1
ATOM 1488 C C . THR A 1 176 ? -43.773 -12.366 58.672 1.00 95.31 176 THR A C 1
ATOM 1490 O O . THR A 1 176 ? -44.294 -12.335 59.787 1.00 95.31 176 THR A O 1
ATOM 1493 N N . ASN A 1 177 ? -44.097 -11.495 57.713 1.00 96.62 177 ASN A N 1
ATOM 1494 C CA . ASN A 1 177 ? -45.106 -10.456 57.894 1.00 96.62 177 ASN A CA 1
ATOM 1495 C C . ASN A 1 177 ? -46.501 -11.056 58.146 1.00 96.62 177 ASN A C 1
ATOM 1497 O O . ASN A 1 177 ? -47.201 -10.608 59.051 1.00 96.62 177 ASN A O 1
ATOM 1501 N N . ASN A 1 178 ? -46.879 -12.122 57.431 1.00 95.69 178 ASN A N 1
ATOM 1502 C CA . ASN A 1 178 ? -48.138 -12.836 57.674 1.00 95.69 178 ASN A CA 1
ATOM 1503 C C . ASN A 1 178 ? -48.178 -13.463 59.079 1.00 95.69 178 ASN A C 1
ATOM 1505 O O . ASN A 1 178 ? -49.178 -13.347 59.790 1.00 95.69 178 ASN A O 1
ATOM 1509 N N . LYS A 1 179 ? -47.076 -14.090 59.519 1.00 95.94 179 LYS A N 1
ATOM 1510 C CA . LYS A 1 179 ? -46.951 -14.624 60.889 1.00 95.94 179 LYS A CA 1
ATOM 1511 C C . LYS A 1 179 ? -47.074 -13.519 61.938 1.00 95.94 179 LYS A C 1
ATOM 1513 O O . LYS A 1 179 ? -47.768 -13.703 62.937 1.00 95.94 179 LYS A O 1
ATOM 1518 N N . LEU A 1 180 ? -46.435 -12.372 61.709 1.00 95.62 180 LEU A N 1
ATOM 1519 C CA . LEU A 1 180 ? -46.510 -11.217 62.600 1.00 95.62 180 LEU A CA 1
ATOM 1520 C C . LEU A 1 180 ? -47.933 -10.649 62.667 1.00 95.62 180 LEU A C 1
ATOM 1522 O O . LEU A 1 180 ? -48.408 -10.341 63.759 1.00 95.62 180 LEU A O 1
ATOM 1526 N N . GLN A 1 181 ? -48.635 -10.549 61.535 1.00 94.94 181 GLN A N 1
ATOM 1527 C CA . GLN A 1 181 ? -50.039 -10.133 61.499 1.00 94.94 181 GLN A CA 1
ATOM 1528 C C . GLN A 1 181 ? -50.922 -11.069 62.324 1.00 94.94 181 GLN A C 1
ATOM 1530 O O . GLN A 1 181 ? -51.681 -10.599 63.166 1.00 94.94 181 GLN A O 1
ATOM 1535 N N . HIS A 1 182 ? -50.771 -12.384 62.159 1.00 94.50 182 HIS A N 1
ATOM 1536 C CA . HIS A 1 182 ? -51.510 -13.362 62.953 1.00 94.50 182 HIS A CA 1
ATOM 1537 C C . HIS A 1 182 ? -51.198 -13.248 64.455 1.00 94.50 182 HIS A C 1
ATOM 1539 O O . HIS A 1 182 ? -52.111 -13.236 65.276 1.00 94.50 182 HIS A O 1
ATOM 1545 N N . ALA A 1 183 ? -49.922 -13.105 64.830 1.00 95.00 183 ALA A N 1
ATOM 1546 C CA . ALA A 1 183 ? -49.534 -12.892 66.224 1.00 95.00 183 ALA A CA 1
ATOM 1547 C C . ALA A 1 183 ? -50.117 -11.586 66.796 1.00 95.00 183 ALA A C 1
ATOM 1549 O O . ALA A 1 183 ? -50.585 -11.562 67.933 1.00 95.00 183 ALA A O 1
ATOM 1550 N N . THR A 1 184 ? -50.140 -10.515 66.000 1.00 95.25 184 THR A N 1
ATOM 1551 C CA . THR A 1 184 ? -50.759 -9.235 66.373 1.00 95.25 184 THR A CA 1
ATOM 1552 C C . THR A 1 184 ? -52.260 -9.402 66.610 1.00 95.25 184 THR A C 1
ATOM 1554 O O . THR A 1 184 ? -52.785 -8.882 67.592 1.00 95.25 184 THR A O 1
ATOM 1557 N N . GLU A 1 185 ? -52.948 -10.159 65.754 1.00 95.19 185 GLU A N 1
ATOM 1558 C CA . GLU A 1 185 ? -54.380 -10.430 65.898 1.00 95.19 185 GLU A CA 1
ATOM 1559 C C . GLU A 1 185 ? -54.681 -11.249 67.163 1.00 95.19 185 GLU A C 1
ATOM 1561 O O . GLU A 1 185 ? -55.574 -10.893 67.928 1.00 95.19 185 GLU A O 1
ATOM 1566 N N . GLN A 1 186 ? -53.861 -12.263 67.466 1.00 96.00 186 GLN A N 1
ATOM 1567 C CA . GLN A 1 186 ? -53.966 -13.017 68.721 1.00 96.00 186 GLN A CA 1
ATOM 1568 C C . GLN A 1 186 ? -53.761 -12.140 69.961 1.00 96.00 186 GLN A C 1
ATOM 1570 O O . GLN A 1 186 ? -54.429 -12.327 70.979 1.00 96.00 186 GLN A O 1
ATOM 1575 N N . VAL A 1 187 ? -52.820 -11.192 69.912 1.00 95.12 187 VAL A N 1
ATOM 1576 C CA . VAL A 1 187 ? -52.597 -10.257 71.021 1.00 95.12 187 VAL A CA 1
ATOM 1577 C C . VAL A 1 187 ? -53.812 -9.352 71.212 1.00 95.12 187 VAL A C 1
ATOM 1579 O O . VAL A 1 187 ? -54.245 -9.185 72.350 1.00 95.12 187 VAL A O 1
ATOM 1582 N N . LYS A 1 188 ? -54.403 -8.820 70.133 1.00 94.88 188 LYS A N 1
ATOM 1583 C CA . LYS A 1 188 ? -55.644 -8.030 70.224 1.00 94.88 188 LYS A CA 1
ATOM 1584 C C . LYS A 1 188 ? -56.772 -8.833 70.864 1.00 94.88 188 LYS A C 1
ATOM 1586 O O . LYS A 1 188 ? -57.429 -8.328 71.767 1.00 94.88 188 LYS A O 1
ATOM 1591 N N . GLU A 1 189 ? -56.956 -10.086 70.451 1.00 95.38 189 GLU A N 1
ATOM 1592 C CA . GLU A 1 189 ? -57.981 -10.961 71.024 1.00 95.38 189 GLU A CA 1
ATOM 1593 C C . GLU A 1 189 ? -57.767 -11.172 72.530 1.00 95.38 189 GLU A C 1
ATOM 1595 O O . GLU A 1 189 ? -58.699 -11.012 73.319 1.00 95.38 189 GLU A O 1
ATOM 1600 N N . LYS A 1 190 ? -56.526 -11.444 72.957 1.00 95.44 190 LYS A N 1
ATOM 1601 C CA . LYS A 1 190 ? -56.182 -11.562 74.384 1.00 95.44 190 LYS A CA 1
ATOM 1602 C C . LYS A 1 190 ? -56.405 -10.263 75.159 1.00 95.44 190 LYS A C 1
ATOM 1604 O O . LYS A 1 190 ? -56.854 -10.326 76.300 1.00 95.44 190 LYS A O 1
ATOM 1609 N N . ILE A 1 191 ? -56.115 -9.101 74.571 1.00 95.94 191 ILE A N 1
ATOM 1610 C CA . ILE A 1 191 ? -56.398 -7.798 75.193 1.00 95.94 191 ILE A CA 1
ATOM 1611 C C . ILE A 1 191 ? -57.906 -7.637 75.402 1.00 95.94 191 ILE A C 1
ATOM 1613 O O . ILE A 1 191 ? -58.322 -7.350 76.520 1.00 95.94 191 ILE A O 1
ATOM 1617 N N . SER A 1 192 ? -58.732 -7.918 74.391 1.00 94.38 192 SER A N 1
ATOM 1618 C CA . SER A 1 192 ? -60.194 -7.860 74.532 1.00 94.38 192 SER A CA 1
ATOM 1619 C C . SER A 1 192 ? -60.729 -8.854 75.571 1.00 94.38 192 SER A C 1
ATOM 1621 O O . SER A 1 192 ? -61.650 -8.537 76.323 1.00 94.38 192 SER A O 1
ATOM 1623 N N . GLN A 1 193 ? -60.142 -10.052 75.670 1.00 94.50 193 GLN A N 1
ATOM 1624 C CA . GLN A 1 193 ? -60.469 -11.006 76.735 1.00 94.50 193 GLN A CA 1
ATOM 1625 C C . GLN A 1 193 ? -60.113 -10.456 78.125 1.00 94.50 193 GLN A C 1
ATOM 1627 O O . GLN A 1 193 ? -60.926 -10.554 79.045 1.00 94.50 193 GLN A O 1
ATOM 1632 N N . LEU A 1 194 ? -58.931 -9.851 78.284 1.00 94.38 194 LEU A N 1
ATOM 1633 C CA . LEU A 1 194 ? -58.510 -9.221 79.539 1.00 94.38 194 LEU A CA 1
ATOM 1634 C C . LEU A 1 194 ? -59.399 -8.030 79.917 1.00 94.38 194 LEU A C 1
ATOM 1636 O O . LEU A 1 194 ? -59.752 -7.892 81.084 1.00 94.38 194 LEU A O 1
ATOM 1640 N N . GLU A 1 195 ? -59.806 -7.203 78.954 1.00 94.12 195 GLU A N 1
ATOM 1641 C CA . GLU A 1 195 ? -60.750 -6.099 79.171 1.00 94.12 195 GLU A CA 1
ATOM 1642 C C . GLU A 1 195 ? -62.101 -6.609 79.689 1.00 94.12 195 GLU A C 1
ATOM 1644 O O . GLU A 1 195 ? -62.625 -6.085 80.675 1.00 94.12 195 GLU A O 1
ATOM 1649 N N . ASN A 1 196 ? -62.633 -7.678 79.088 1.00 93.62 196 ASN A N 1
ATOM 1650 C CA . ASN A 1 196 ? -63.869 -8.316 79.545 1.00 93.62 196 ASN A CA 1
ATOM 1651 C C . ASN A 1 196 ? -63.729 -8.898 80.961 1.00 93.62 196 ASN A C 1
ATOM 1653 O O . ASN A 1 196 ? -64.613 -8.702 81.797 1.00 93.62 196 ASN A O 1
ATOM 1657 N N . MET A 1 197 ? -62.613 -9.574 81.252 1.00 93.25 197 MET A N 1
ATOM 1658 C CA . MET A 1 197 ? -62.324 -10.102 82.590 1.00 93.25 197 MET A CA 1
ATOM 1659 C C . MET A 1 197 ? -62.189 -8.987 83.634 1.00 93.25 197 MET A C 1
ATOM 1661 O O . MET A 1 197 ? -62.733 -9.117 84.728 1.00 93.25 197 MET A O 1
ATOM 1665 N N . ASN A 1 198 ? -61.530 -7.875 83.298 1.00 94.00 198 ASN A N 1
ATOM 1666 C CA . ASN A 1 198 ? -61.427 -6.703 84.169 1.00 94.00 198 ASN A CA 1
ATOM 1667 C C . ASN A 1 198 ? -62.793 -6.070 84.442 1.00 94.00 198 ASN A C 1
ATOM 1669 O O . ASN A 1 198 ? -63.072 -5.682 85.576 1.00 94.00 198 ASN A O 1
ATOM 1673 N N . LYS A 1 199 ? -63.667 -5.991 83.432 1.00 94.38 199 LYS A N 1
ATOM 1674 C CA . LYS A 1 199 ? -65.036 -5.499 83.614 1.00 94.38 199 LYS A CA 1
ATOM 1675 C C . LYS A 1 199 ? -65.828 -6.392 84.573 1.00 94.38 199 LYS A C 1
ATOM 1677 O O . LYS A 1 199 ? -66.453 -5.879 85.497 1.00 94.38 199 LYS A O 1
ATOM 1682 N N . LEU A 1 200 ? -65.736 -7.714 84.410 1.00 94.12 200 LEU A N 1
ATOM 1683 C CA . LEU A 1 200 ? -66.371 -8.678 85.312 1.00 94.12 200 LEU A CA 1
ATOM 1684 C C . LEU A 1 200 ? -65.816 -8.578 86.743 1.00 94.12 200 LEU A C 1
ATOM 1686 O O . LEU A 1 200 ? -66.578 -8.631 87.708 1.00 94.12 200 LEU A O 1
ATOM 1690 N N . LEU A 1 201 ? -64.498 -8.412 86.889 1.00 92.88 201 LEU A N 1
ATOM 1691 C CA . LEU A 1 201 ? -63.854 -8.168 88.182 1.00 92.88 201 LEU A CA 1
ATOM 1692 C C . LEU A 1 201 ? -64.382 -6.889 88.836 1.00 92.88 201 LEU A C 1
ATOM 1694 O O . LEU A 1 201 ? -64.770 -6.929 89.998 1.00 92.88 201 LEU A O 1
ATOM 1698 N N . SER A 1 202 ? -64.480 -5.788 88.088 1.00 90.31 202 SER A N 1
ATOM 1699 C CA . SER A 1 202 ? -65.039 -4.525 88.583 1.00 90.31 202 SER A CA 1
ATOM 1700 C C . SER A 1 202 ? -66.498 -4.677 89.030 1.00 90.31 202 SER A C 1
ATOM 1702 O O . SER A 1 202 ? -66.872 -4.213 90.107 1.00 90.31 202 SER A O 1
ATOM 1704 N N . GLU A 1 203 ? -67.323 -5.398 88.265 1.00 92.12 203 GLU A N 1
ATOM 1705 C CA . GLU A 1 203 ? -68.695 -5.730 88.666 1.00 92.12 203 GLU A CA 1
ATOM 1706 C C . GLU A 1 203 ? -68.712 -6.531 89.978 1.00 92.12 203 GLU A C 1
ATOM 1708 O O . GLU A 1 203 ? -69.470 -6.204 90.894 1.00 92.12 203 GLU A O 1
ATOM 1713 N N . LYS A 1 204 ? -67.835 -7.531 90.128 1.00 91.06 204 LYS A N 1
ATOM 1714 C CA . LYS A 1 204 ? -67.706 -8.310 91.369 1.00 91.06 204 LYS A CA 1
ATOM 1715 C C . LYS A 1 204 ? -67.223 -7.474 92.553 1.00 91.06 204 LYS A C 1
ATOM 1717 O O . LYS A 1 204 ? -67.760 -7.630 93.646 1.00 91.06 204 LYS A O 1
ATOM 1722 N N . GLU A 1 205 ? -66.287 -6.553 92.349 1.00 92.88 205 GLU A N 1
ATOM 1723 C CA . GLU A 1 205 ? -65.855 -5.601 93.377 1.00 92.88 205 GLU A CA 1
ATOM 1724 C C . GLU A 1 205 ? -67.002 -4.688 93.831 1.00 92.88 205 GLU A C 1
ATOM 1726 O O . GLU A 1 205 ? -67.150 -4.431 95.026 1.00 92.88 205 GLU A O 1
ATOM 1731 N N . THR A 1 206 ? -67.849 -4.207 92.911 1.00 88.44 206 THR A N 1
ATOM 1732 C CA . THR A 1 206 ? -69.028 -3.405 93.289 1.00 88.44 206 THR A CA 1
ATOM 1733 C C . THR A 1 206 ? -70.068 -4.222 94.051 1.00 88.44 206 THR A C 1
ATOM 1735 O O . THR A 1 206 ? -70.643 -3.714 95.014 1.00 88.44 206 THR A O 1
ATOM 1738 N N . GLN A 1 207 ? -70.274 -5.491 93.673 1.00 89.69 207 GLN A N 1
ATOM 1739 C CA . GLN A 1 207 ? -71.140 -6.418 94.406 1.00 89.69 207 GLN A CA 1
ATOM 1740 C C . GLN A 1 207 ? -70.625 -6.625 95.833 1.00 89.69 207 GLN A C 1
ATOM 1742 O O . GLN A 1 207 ? -71.398 -6.451 96.768 1.00 89.69 207 GLN A O 1
ATOM 1747 N N . LEU A 1 208 ? -69.326 -6.896 96.000 1.00 89.88 208 LEU A N 1
ATOM 1748 C CA . LEU A 1 208 ? -68.695 -7.043 97.316 1.00 89.88 208 LEU A CA 1
ATOM 1749 C C . LEU A 1 208 ? -68.853 -5.784 98.179 1.00 89.88 208 LEU A C 1
ATOM 1751 O O . LEU A 1 208 ? -69.296 -5.872 99.318 1.00 89.88 208 LEU A O 1
ATOM 1755 N N . LYS A 1 209 ? -68.600 -4.592 97.623 1.00 90.00 209 LYS A N 1
ATOM 1756 C CA . LYS A 1 209 ? -68.811 -3.324 98.349 1.00 90.00 209 LYS A CA 1
ATOM 1757 C C . LYS A 1 209 ? -70.256 -3.133 98.805 1.00 90.00 209 LYS A C 1
ATOM 1759 O O . LYS A 1 209 ? -70.492 -2.546 99.857 1.00 90.00 209 LYS A O 1
ATOM 1764 N N . ASN A 1 210 ? -71.226 -3.562 98.003 1.00 89.50 210 ASN A N 1
ATOM 1765 C CA . ASN A 1 210 ? -72.632 -3.476 98.384 1.00 89.50 210 ASN A CA 1
ATOM 1766 C C . ASN A 1 210 ? -72.969 -4.485 99.488 1.00 89.50 210 ASN A C 1
ATOM 1768 O O . ASN A 1 210 ? -73.620 -4.099 100.454 1.00 89.50 210 ASN A O 1
ATOM 1772 N N . THR A 1 211 ? -72.468 -5.722 99.406 1.00 87.88 211 THR A N 1
ATOM 1773 C CA . THR A 1 211 ? -72.652 -6.714 100.478 1.00 87.88 211 THR A CA 1
ATOM 1774 C C . THR A 1 211 ? -71.967 -6.297 101.778 1.00 87.88 211 THR A C 1
ATOM 1776 O O . THR A 1 211 ? -72.534 -6.500 102.847 1.00 87.88 211 THR A O 1
ATOM 1779 N N . ASP A 1 212 ? -70.797 -5.654 101.709 1.00 90.50 212 ASP A N 1
ATOM 1780 C CA . ASP A 1 212 ? -70.110 -5.106 102.885 1.00 90.50 212 ASP A CA 1
ATOM 1781 C C . ASP A 1 212 ? -70.951 -4.010 103.554 1.00 90.50 212 ASP A C 1
ATOM 1783 O O . ASP A 1 212 ? -71.137 -4.032 104.769 1.00 90.50 212 ASP A O 1
ATOM 1787 N N . LYS A 1 213 ? -71.546 -3.096 102.770 1.00 90.19 213 LYS A N 1
ATOM 1788 C CA . LYS A 1 213 ? -72.481 -2.081 103.293 1.00 90.19 213 LYS A CA 1
ATOM 1789 C C . LYS A 1 213 ? -73.714 -2.712 103.933 1.00 90.19 213 LYS A C 1
ATOM 1791 O O . LYS A 1 213 ? -74.164 -2.258 104.981 1.00 90.19 213 LYS A O 1
ATOM 1796 N N . GLU A 1 214 ? -74.291 -3.739 103.312 1.00 87.50 214 GLU A N 1
ATOM 1797 C CA . GLU A 1 214 ? -75.434 -4.462 103.879 1.00 87.50 214 GLU A CA 1
ATOM 1798 C C . GLU A 1 214 ? -75.066 -5.121 105.213 1.00 87.50 214 GLU A C 1
ATOM 1800 O O . GLU A 1 214 ? -75.789 -4.952 106.199 1.00 87.50 214 GLU A O 1
ATOM 1805 N N . LEU A 1 215 ? -73.914 -5.793 105.278 1.00 86.94 215 LEU A N 1
ATOM 1806 C CA . LEU A 1 215 ? -73.373 -6.354 106.514 1.00 86.94 215 LEU A CA 1
ATOM 1807 C C . LEU A 1 215 ? -73.165 -5.279 107.578 1.00 86.94 215 LEU A C 1
ATOM 1809 O O . LEU A 1 215 ? -73.570 -5.485 108.717 1.00 86.94 215 LEU A O 1
ATOM 1813 N N . GLU A 1 216 ? -72.618 -4.120 107.219 1.00 87.44 216 GLU A N 1
ATOM 1814 C CA . GLU A 1 216 ? -72.417 -2.996 108.134 1.00 87.44 216 GLU A CA 1
ATOM 1815 C C . GLU A 1 216 ? -73.751 -2.460 108.674 1.00 87.44 216 GLU A C 1
ATOM 1817 O O . GLU A 1 216 ? -73.910 -2.291 109.882 1.00 87.44 216 GLU A O 1
ATOM 1822 N N . THR A 1 217 ? -74.774 -2.304 107.823 1.00 85.62 217 THR A N 1
ATOM 1823 C CA . THR A 1 217 ? -76.121 -1.936 108.297 1.00 85.62 217 THR A CA 1
ATOM 1824 C C . THR A 1 217 ? -76.733 -2.996 109.210 1.00 85.62 217 THR A C 1
ATOM 1826 O O . THR A 1 217 ? -77.414 -2.653 110.176 1.00 85.62 217 THR A O 1
ATOM 1829 N N . SER A 1 218 ? -76.504 -4.281 108.933 1.00 86.31 218 SER A N 1
ATOM 1830 C CA . SER A 1 218 ? -76.966 -5.375 109.787 1.00 86.31 218 SER A CA 1
ATOM 1831 C C . SER A 1 218 ? -76.208 -5.416 111.113 1.00 86.31 218 SER A C 1
ATOM 1833 O O . SER A 1 218 ? -76.810 -5.695 112.149 1.00 86.31 218 SER A O 1
ATOM 1835 N N . ASN A 1 219 ? -74.911 -5.112 111.102 1.00 88.12 219 ASN A N 1
ATOM 1836 C CA . ASN A 1 219 ? -74.079 -5.045 112.294 1.00 88.12 219 ASN A CA 1
ATOM 1837 C C . ASN A 1 219 ? -74.490 -3.865 113.183 1.00 88.12 219 ASN A C 1
ATOM 1839 O O . ASN A 1 219 ? -74.712 -4.055 114.371 1.00 88.12 219 ASN A O 1
ATOM 1843 N N . ASN A 1 220 ? -74.735 -2.689 112.596 1.00 86.44 220 ASN A N 1
ATOM 1844 C CA . ASN A 1 220 ? -75.277 -1.528 113.309 1.00 86.44 220 ASN A CA 1
ATOM 1845 C C . ASN A 1 220 ? -76.650 -1.837 113.927 1.00 86.44 220 ASN A C 1
ATOM 1847 O O . ASN A 1 220 ? -76.921 -1.452 115.061 1.00 86.44 220 ASN A O 1
ATOM 1851 N N . LYS A 1 221 ? -77.517 -2.579 113.219 1.00 87.56 221 LYS A N 1
ATOM 1852 C CA . LYS A 1 221 ? -78.791 -3.064 113.781 1.00 87.56 221 LYS A CA 1
ATOM 1853 C C . LYS A 1 221 ? -78.565 -3.997 114.974 1.00 87.56 221 LYS A C 1
ATOM 1855 O O . LYS A 1 221 ? -79.221 -3.840 116.002 1.00 87.56 221 LYS A O 1
ATOM 1860 N N . LEU A 1 222 ? -77.644 -4.952 114.859 1.00 83.31 222 LEU A N 1
ATOM 1861 C CA . LEU A 1 222 ? -77.262 -5.834 115.966 1.00 83.31 222 LEU A CA 1
ATOM 1862 C C . LEU A 1 222 ? -76.715 -5.050 117.161 1.00 83.31 222 LEU A C 1
ATOM 1864 O O . LEU A 1 222 ? -77.073 -5.357 118.293 1.00 83.31 222 LEU A O 1
ATOM 1868 N N . GLU A 1 223 ? -75.907 -4.021 116.920 1.00 84.00 223 GLU A N 1
ATOM 1869 C CA . GLU A 1 223 ? -75.371 -3.141 117.956 1.00 84.00 223 GLU A CA 1
ATOM 1870 C C . GLU A 1 223 ? -76.482 -2.335 118.640 1.00 84.00 223 GLU A C 1
ATOM 1872 O O . GLU A 1 223 ? -76.547 -2.322 119.868 1.00 84.00 223 GLU A O 1
ATOM 1877 N N . THR A 1 224 ? -77.428 -1.764 117.882 1.00 82.69 224 THR A N 1
ATOM 1878 C CA . THR A 1 224 ? -78.606 -1.095 118.465 1.00 82.69 224 THR A CA 1
ATOM 1879 C C . THR A 1 224 ? -79.454 -2.046 119.306 1.00 82.69 224 THR A C 1
ATOM 1881 O O . THR A 1 224 ? -79.812 -1.703 120.428 1.00 82.69 224 THR A O 1
ATOM 1884 N N . LEU A 1 225 ? -79.707 -3.271 118.830 1.00 85.31 225 LEU A N 1
ATOM 1885 C CA . LEU A 1 225 ? -80.411 -4.296 119.607 1.00 85.31 225 LEU A CA 1
ATOM 1886 C C . LEU A 1 225 ? -79.615 -4.705 120.854 1.00 85.31 225 LEU A C 1
ATOM 1888 O O . LEU A 1 225 ? -80.197 -4.943 121.911 1.00 85.31 225 LEU A O 1
ATOM 1892 N N . GLY A 1 226 ? -78.286 -4.766 120.753 1.00 82.44 226 GLY A N 1
ATOM 1893 C CA . GLY A 1 226 ? -77.387 -4.998 121.880 1.00 82.44 226 GLY A CA 1
ATOM 1894 C C . GLY A 1 226 ? -77.483 -3.893 122.933 1.00 82.44 226 GLY A C 1
ATOM 1895 O O . GLY A 1 226 ? -77.581 -4.193 124.125 1.00 82.44 226 GLY A O 1
ATOM 1896 N N . GLN A 1 227 ? -77.526 -2.631 122.503 1.00 83.56 227 GLN A N 1
ATOM 1897 C CA . GLN A 1 227 ? -77.699 -1.470 123.373 1.00 83.56 227 GLN A CA 1
ATOM 1898 C C . GLN A 1 227 ? -79.085 -1.458 124.028 1.00 83.56 227 GLN A C 1
ATOM 1900 O O . GLN A 1 227 ? -79.178 -1.303 125.242 1.00 83.56 227 GLN A O 1
ATOM 1905 N N . GLU A 1 228 ? -80.153 -1.722 123.270 1.00 82.81 228 GLU A N 1
ATOM 1906 C CA . GLU A 1 228 ? -81.511 -1.871 123.809 1.00 82.81 228 GLU A CA 1
ATOM 1907 C C . GLU A 1 228 ? -81.590 -2.982 124.864 1.00 82.81 228 GLU A C 1
ATOM 1909 O O . GLU A 1 228 ? -82.272 -2.848 125.883 1.00 82.81 228 GLU A O 1
ATOM 1914 N N . LEU A 1 229 ? -80.887 -4.094 124.644 1.00 81.62 229 LEU A N 1
ATOM 1915 C CA . LEU A 1 229 ? -80.840 -5.200 125.592 1.00 81.62 229 LEU A CA 1
ATOM 1916 C C . LEU A 1 229 ? -80.063 -4.824 126.862 1.00 81.62 229 LEU A C 1
ATOM 1918 O O . LEU A 1 229 ? -80.478 -5.196 127.963 1.00 81.62 229 LEU A O 1
ATOM 1922 N N . GLN A 1 230 ? -78.980 -4.051 126.739 1.00 80.00 230 GLN A N 1
ATOM 1923 C CA . GLN A 1 230 ? -78.287 -3.468 127.891 1.00 80.00 230 GLN A CA 1
ATOM 1924 C C . GLN A 1 230 ? -79.153 -2.458 128.647 1.00 80.00 230 GLN A C 1
ATOM 1926 O O . GLN A 1 230 ? -79.181 -2.487 129.877 1.00 80.00 230 GLN A O 1
ATOM 1931 N N . ASP A 1 231 ? -79.893 -1.604 127.947 1.00 80.00 231 ASP A N 1
ATOM 1932 C CA . ASP A 1 231 ? -80.795 -0.632 128.561 1.00 80.00 231 ASP A CA 1
ATOM 1933 C C . ASP A 1 231 ? -81.924 -1.334 129.311 1.00 80.00 231 ASP A C 1
ATOM 1935 O O . ASP A 1 231 ? -82.174 -1.014 130.471 1.00 80.00 231 ASP A O 1
ATOM 1939 N N . LYS A 1 232 ? -82.526 -2.374 128.723 1.00 83.94 232 LYS A N 1
ATOM 1940 C CA . LYS A 1 232 ? -83.486 -3.240 129.425 1.00 83.94 232 LYS A CA 1
ATOM 1941 C C . LYS A 1 232 ? -82.861 -3.936 130.633 1.00 83.94 232 LYS A C 1
ATOM 1943 O O . LYS A 1 232 ? -83.505 -4.042 131.673 1.00 83.94 232 LYS A O 1
ATOM 1948 N N . LYS A 1 233 ? -81.609 -4.392 130.535 1.00 86.44 233 LYS A N 1
ATOM 1949 C CA . LYS A 1 233 ? -8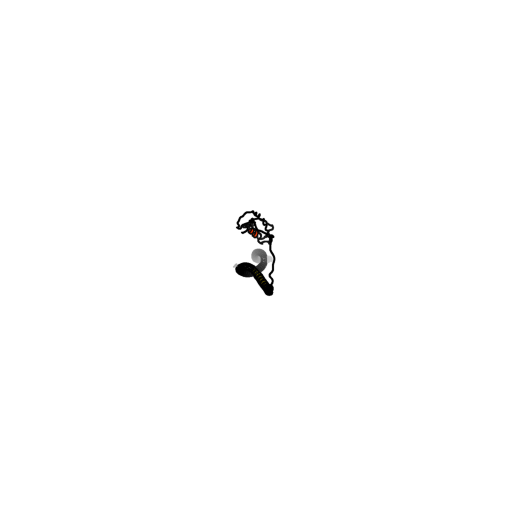0.880 -4.979 131.670 1.00 86.44 233 LYS A CA 1
ATOM 1950 C C . LYS A 1 233 ? -80.677 -3.960 132.798 1.00 86.44 233 LYS A C 1
ATOM 1952 O O . LYS A 1 233 ? -80.870 -4.311 133.958 1.00 86.44 233 LYS A O 1
ATOM 1957 N N . ARG A 1 234 ? -80.335 -2.712 132.472 1.00 80.38 234 ARG A N 1
ATOM 1958 C CA . ARG A 1 234 ? -80.195 -1.607 133.432 1.00 80.38 234 ARG A CA 1
ATOM 1959 C C . ARG A 1 234 ? -81.535 -1.210 134.049 1.00 80.38 234 ARG A C 1
ATOM 1961 O O . ARG A 1 234 ? -81.602 -1.103 135.264 1.00 80.38 234 ARG A O 1
ATOM 1968 N N . GLN A 1 235 ? -82.602 -1.110 133.258 1.00 79.56 235 GLN A N 1
ATOM 1969 C CA . GLN A 1 235 ? -83.964 -0.894 133.762 1.00 79.56 235 GLN A CA 1
ATOM 1970 C C . GLN A 1 235 ? -84.399 -2.010 134.716 1.00 79.56 235 GLN A C 1
ATOM 1972 O O . GLN A 1 235 ? -85.003 -1.739 135.746 1.00 79.56 235 GLN A O 1
ATOM 1977 N N . LEU A 1 236 ? -84.067 -3.268 134.413 1.00 77.62 236 LEU A N 1
ATOM 1978 C CA . LEU A 1 236 ? -84.319 -4.388 135.320 1.00 77.62 236 LEU A CA 1
ATOM 1979 C C . LEU A 1 236 ? -83.497 -4.278 136.610 1.00 77.62 236 LEU A C 1
ATOM 1981 O O . LEU A 1 236 ? -84.033 -4.549 137.679 1.00 77.62 236 LEU A O 1
ATOM 1985 N N . GLN A 1 237 ? -82.229 -3.861 136.540 1.00 74.81 237 GLN A N 1
ATOM 1986 C CA . GLN A 1 237 ? -81.402 -3.614 137.729 1.00 74.81 237 GLN A CA 1
ATOM 1987 C C . GLN A 1 237 ? -81.928 -2.444 138.572 1.00 74.81 237 GLN A C 1
ATOM 1989 O O . GLN A 1 237 ? -81.995 -2.561 139.792 1.00 74.81 237 GLN A O 1
ATOM 1994 N N . GLU A 1 238 ? -82.349 -1.346 137.947 1.00 75.38 238 GLU A N 1
ATOM 1995 C CA . GLU A 1 238 ? -82.985 -0.209 138.622 1.00 75.38 238 GLU A CA 1
ATOM 1996 C C . GLU A 1 238 ? -84.319 -0.612 139.252 1.00 75.38 238 GLU A C 1
ATOM 1998 O O . GLU A 1 238 ? -84.565 -0.317 140.418 1.00 75.38 238 GLU A O 1
ATOM 2003 N N . MET A 1 239 ? -85.153 -1.368 138.534 1.00 73.94 239 MET A N 1
ATOM 2004 C CA . MET A 1 239 ? -86.405 -1.902 139.069 1.00 73.94 239 MET A CA 1
ATOM 2005 C C . MET A 1 239 ? -86.161 -2.877 140.227 1.00 73.94 239 MET A C 1
ATOM 2007 O O . MET A 1 239 ? -86.937 -2.905 141.178 1.00 73.94 239 MET A O 1
ATOM 2011 N N . MET A 1 240 ? -85.060 -3.629 140.198 1.00 74.56 240 MET A N 1
ATOM 2012 C CA . MET A 1 240 ? -84.638 -4.494 141.300 1.00 74.56 240 MET A CA 1
ATOM 2013 C C . MET A 1 240 ? -84.230 -3.678 142.537 1.00 74.56 240 MET A C 1
ATOM 2015 O O . MET A 1 240 ? -84.656 -4.017 143.635 1.00 74.56 240 MET A O 1
ATOM 2019 N N . ILE A 1 241 ? -83.505 -2.564 142.374 1.00 73.88 241 ILE A N 1
ATOM 2020 C CA . ILE A 1 241 ? -83.175 -1.637 143.475 1.00 73.88 241 ILE A CA 1
ATOM 2021 C C . ILE A 1 241 ? -84.445 -1.004 144.066 1.00 73.88 241 ILE A C 1
ATOM 2023 O O . ILE A 1 241 ? -84.579 -0.919 145.286 1.00 73.88 241 ILE A O 1
ATOM 2027 N N . VAL A 1 242 ? -85.399 -0.595 143.224 1.00 69.94 242 VAL A N 1
ATOM 2028 C CA . VAL A 1 242 ? -86.680 -0.018 143.670 1.00 69.94 242 VAL A CA 1
ATOM 2029 C C . VAL A 1 242 ? -87.529 -1.051 144.418 1.00 69.94 242 VAL A C 1
ATOM 2031 O O . VAL A 1 242 ? -88.108 -0.733 145.455 1.00 69.94 242 VAL A O 1
ATOM 2034 N N . LEU A 1 243 ? -87.571 -2.301 143.948 1.00 66.69 243 LEU A N 1
ATOM 2035 C CA . LEU A 1 243 ? -88.233 -3.398 144.662 1.00 66.69 243 LEU A CA 1
ATOM 2036 C C . LEU A 1 243 ? -87.555 -3.713 146.007 1.00 66.69 243 LEU A C 1
ATOM 2038 O O . LEU A 1 243 ? -88.241 -4.068 146.966 1.00 66.69 243 LEU A O 1
ATOM 2042 N N . GLU A 1 244 ? -86.234 -3.555 146.106 1.00 65.12 244 GLU A N 1
ATOM 2043 C CA . GLU A 1 244 ? -85.483 -3.702 147.360 1.00 65.12 244 GLU A CA 1
ATOM 2044 C C . GLU A 1 244 ? -85.823 -2.577 148.357 1.00 65.12 244 GLU A C 1
ATOM 2046 O O . GLU A 1 244 ? -86.033 -2.840 149.539 1.00 65.12 244 GLU A O 1
ATOM 2051 N N . GLN A 1 245 ? -85.970 -1.336 147.879 1.00 60.59 245 GLN A N 1
ATOM 2052 C CA . GLN A 1 245 ? -86.389 -0.181 148.690 1.00 60.59 245 GLN A CA 1
ATOM 2053 C C . GLN A 1 245 ? -87.853 -0.281 149.150 1.00 60.59 245 GLN A C 1
ATOM 2055 O O . GLN A 1 245 ? -88.182 0.110 150.267 1.00 60.59 245 GLN A O 1
ATOM 2060 N N . GLN A 1 246 ? -88.741 -0.864 148.338 1.00 58.44 246 GLN A N 1
ATOM 2061 C CA . GLN A 1 246 ? -90.140 -1.100 148.721 1.00 58.44 246 GLN A CA 1
ATOM 2062 C C . GLN A 1 246 ? -90.312 -2.223 149.761 1.00 58.44 246 GLN A C 1
ATOM 2064 O O . GLN A 1 246 ? -91.334 -2.281 150.445 1.00 58.44 246 GLN A O 1
ATOM 2069 N N . LYS A 1 247 ? -89.317 -3.103 149.932 1.00 59.81 247 LYS A N 1
ATOM 2070 C CA . LYS A 1 247 ? -89.335 -4.178 150.938 1.00 59.81 247 LYS A CA 1
ATOM 2071 C C . LYS A 1 247 ? -89.071 -3.701 152.370 1.00 59.81 247 LYS A C 1
ATOM 2073 O O . LYS A 1 247 ? -89.416 -4.423 153.303 1.00 59.81 247 LYS A O 1
ATOM 2078 N N . THR A 1 248 ? -88.479 -2.523 152.572 1.00 55.28 248 THR A N 1
ATOM 2079 C CA . THR A 1 248 ? -88.070 -2.049 153.907 1.00 55.28 248 THR A CA 1
ATOM 2080 C C . THR A 1 248 ? -89.135 -1.252 154.671 1.00 55.28 248 THR A C 1
ATOM 2082 O O . THR A 1 248 ? -88.920 -0.952 155.840 1.00 55.28 248 THR A O 1
ATOM 2085 N N . GLU A 1 249 ? -90.296 -0.946 154.079 1.00 48.56 249 GLU A N 1
ATOM 2086 C CA . GLU A 1 249 ? -91.300 -0.038 154.681 1.00 48.56 249 GLU A CA 1
ATOM 2087 C C . GLU A 1 249 ? -92.682 -0.673 154.968 1.00 48.56 249 GLU A C 1
ATOM 2089 O O . GLU A 1 249 ? -93.682 0.026 155.125 1.00 48.56 249 GLU A O 1
ATOM 2094 N N . LEU A 1 250 ? -92.776 -2.001 155.073 1.00 46.53 250 LEU A N 1
ATOM 2095 C CA . LEU A 1 250 ? -94.052 -2.722 155.232 1.00 46.53 250 LEU A CA 1
ATOM 2096 C C . LEU A 1 250 ? -94.023 -3.716 156.411 1.00 46.53 250 LEU A C 1
ATOM 2098 O O . LEU A 1 250 ? -94.093 -4.922 156.167 1.00 46.53 250 LEU A O 1
ATOM 2102 N N . PRO A 1 251 ? -93.879 -3.272 157.685 1.00 47.44 251 PRO A N 1
ATOM 2103 C CA . PRO A 1 251 ? -94.950 -3.600 158.645 1.00 47.44 251 PRO A CA 1
ATOM 2104 C C . PRO A 1 251 ? -95.026 -2.711 159.921 1.00 47.44 251 PRO A C 1
ATOM 2106 O O . PRO A 1 251 ? -95.008 -3.250 161.021 1.00 47.44 251 PRO A O 1
ATOM 2109 N N . GLU A 1 252 ? -95.162 -1.378 159.855 1.00 42.50 252 GLU A N 1
ATOM 2110 C CA . GLU A 1 252 ? -95.480 -0.588 161.082 1.00 42.50 252 GLU A CA 1
ATOM 2111 C C . GLU A 1 252 ? -96.626 0.432 160.970 1.00 42.50 252 GLU A C 1
ATOM 2113 O O . GLU A 1 252 ? -96.950 1.121 161.936 1.00 42.50 252 GLU A O 1
ATOM 2118 N N . LYS A 1 253 ? -97.373 0.455 159.860 1.00 45.22 253 LYS A N 1
ATOM 2119 C CA . LYS A 1 253 ? -98.656 1.180 159.786 1.00 45.22 253 LYS A CA 1
ATOM 2120 C C . LYS A 1 253 ? -99.830 0.269 159.443 1.00 45.22 253 LYS A C 1
ATOM 2122 O O . LYS A 1 253 ? -100.550 0.494 158.482 1.00 45.22 253 LYS A O 1
ATOM 2127 N N . ASN A 1 254 ? -100.053 -0.734 160.295 1.00 37.72 254 ASN A N 1
ATOM 2128 C CA . ASN A 1 254 ? -101.356 -1.397 160.428 1.00 37.72 254 ASN A CA 1
ATOM 2129 C C . ASN A 1 254 ? -101.892 -1.284 161.870 1.00 37.72 254 ASN A C 1
ATOM 2131 O O . ASN A 1 254 ? -102.282 -2.261 162.505 1.00 37.72 254 ASN A O 1
ATOM 2135 N N . LYS A 1 255 ? -101.846 -0.055 162.406 1.00 40.94 255 LYS A N 1
ATOM 2136 C CA . LYS A 1 255 ? -102.458 0.353 163.677 1.00 40.94 255 LYS A CA 1
ATOM 2137 C C . LYS A 1 255 ? -102.798 1.844 163.632 1.00 40.94 255 LYS A C 1
ATOM 2139 O O . LYS A 1 255 ? -102.081 2.648 164.207 1.00 40.94 255 LYS A O 1
ATOM 2144 N N . GLN A 1 256 ? -103.853 2.190 162.896 1.00 39.47 256 GLN A N 1
ATOM 2145 C CA . GLN A 1 256 ? -104.806 3.282 163.169 1.00 39.47 256 GLN A CA 1
ATOM 2146 C C . GLN A 1 256 ? -105.656 3.513 161.917 1.00 39.47 256 GLN A C 1
ATOM 2148 O O . GLN A 1 256 ? -105.290 4.243 161.000 1.00 39.47 256 GLN A O 1
ATOM 2153 N N . LEU A 1 257 ? -106.796 2.822 161.904 1.00 36.84 257 LEU A N 1
ATOM 2154 C CA . LEU A 1 257 ? -107.982 3.201 161.149 1.00 36.84 257 LEU A CA 1
ATOM 2155 C C . LEU A 1 257 ? -108.509 4.534 161.690 1.00 36.84 257 LEU A C 1
ATOM 2157 O O . LEU A 1 257 ? -108.743 4.612 162.893 1.00 36.84 257 LEU A O 1
ATOM 2161 N N . GLN A 1 258 ? -108.759 5.511 160.817 1.00 29.38 258 GLN A N 1
ATOM 2162 C CA . GLN A 1 258 ? -109.963 6.352 160.855 1.00 29.38 258 GLN A CA 1
ATOM 2163 C C . GLN A 1 258 ? -110.012 7.320 159.659 1.00 29.38 258 GLN A C 1
ATOM 2165 O O . GLN A 1 258 ? -109.149 8.173 159.498 1.00 29.38 258 GLN A O 1
ATOM 2170 N N . GLU A 1 259 ? -111.085 7.153 158.882 1.00 27.84 259 GLU A N 1
ATOM 2171 C CA . GLU A 1 259 ? -112.010 8.202 158.429 1.00 27.84 259 GLU A CA 1
ATOM 2172 C C . GLU A 1 259 ? -111.643 9.218 157.324 1.00 27.84 259 GLU A C 1
ATOM 2174 O O . GLU A 1 259 ? -110.605 9.870 157.312 1.00 27.84 259 GLU A O 1
ATOM 2179 N N . LEU A 1 260 ? -112.676 9.415 156.486 1.00 31.11 260 LEU A N 1
ATOM 2180 C CA . LEU A 1 260 ? -112.979 10.503 155.547 1.00 31.11 260 LEU A CA 1
ATOM 2181 C C . LEU A 1 260 ? -112.337 10.438 154.153 1.00 31.11 260 LEU A C 1
ATOM 2183 O O . LEU A 1 260 ? -111.157 10.745 153.988 1.00 31.11 260 LEU A O 1
ATOM 2187 N N . LYS A 1 261 ? -113.181 10.225 153.128 1.00 31.27 261 LYS A N 1
ATOM 2188 C CA . LYS A 1 261 ? -113.522 11.265 152.127 1.00 31.27 261 LYS A CA 1
ATOM 2189 C C . LYS A 1 261 ? -114.434 10.722 151.014 1.00 31.27 261 LYS A C 1
ATOM 2191 O O . LYS A 1 261 ? -114.001 9.918 150.197 1.00 31.27 261 LYS A O 1
ATOM 2196 N N . ASP A 1 262 ? -115.662 11.232 150.979 1.00 27.72 262 ASP A N 1
ATOM 2197 C CA . ASP A 1 262 ? -116.561 11.230 149.810 1.00 27.72 262 ASP A CA 1
ATOM 2198 C C . ASP A 1 262 ? -116.296 12.505 148.944 1.00 27.72 262 ASP A C 1
ATOM 2200 O O . ASP A 1 262 ? -115.497 13.349 149.366 1.00 27.72 262 ASP A O 1
ATOM 2204 N N . PRO A 1 263 ? -116.927 12.711 147.764 1.00 48.09 263 PRO A N 1
ATOM 2205 C CA . PRO A 1 263 ? -116.451 12.248 146.452 1.00 48.09 263 PRO A CA 1
ATOM 2206 C C . PRO A 1 263 ? -116.504 13.373 145.369 1.00 48.09 263 PRO A C 1
ATOM 2208 O O . PRO A 1 263 ? -116.703 14.537 145.697 1.00 48.09 263 PRO A O 1
ATOM 2211 N N . GLU A 1 264 ? -116.378 13.002 144.080 1.00 25.64 264 GLU A N 1
ATOM 2212 C CA . GLU A 1 264 ? -116.652 13.813 142.857 1.00 25.64 264 GLU A CA 1
ATOM 2213 C C . GLU A 1 264 ? -115.616 14.919 142.518 1.00 25.64 264 GLU A C 1
ATOM 2215 O O . GLU A 1 264 ? -115.103 15.608 143.383 1.00 25.64 264 GLU A O 1
ATOM 2220 N N . SER A 1 265 ? -115.186 15.169 141.274 1.00 32.12 265 SER A N 1
ATOM 2221 C CA . SER A 1 265 ? -115.866 15.164 139.970 1.00 32.12 265 SER A CA 1
ATOM 2222 C C . SER A 1 265 ? -114.851 15.106 138.798 1.00 32.12 265 SER A C 1
ATOM 2224 O O . SER A 1 265 ? -113.649 15.295 138.974 1.00 32.12 265 SER A O 1
ATOM 2226 N N . LEU A 1 266 ? -115.371 14.790 137.609 1.00 33.53 266 LEU A N 1
ATOM 2227 C CA . LEU A 1 266 ? -114.706 14.481 136.334 1.00 33.53 266 LEU A CA 1
ATOM 2228 C C . LEU A 1 266 ? -114.186 15.714 135.562 1.00 33.53 266 LEU A C 1
ATOM 2230 O O . LEU A 1 266 ? -114.879 16.725 135.509 1.00 33.53 266 LEU A O 1
ATOM 2234 N N . ASP A 1 267 ? -113.070 15.561 134.833 1.00 34.25 267 ASP A N 1
ATOM 2235 C CA . ASP A 1 267 ? -112.715 16.394 133.666 1.00 34.25 267 ASP A CA 1
ATOM 2236 C C . ASP A 1 267 ? -111.789 15.626 132.686 1.00 34.25 267 ASP A C 1
ATOM 2238 O O . ASP A 1 267 ? -110.695 15.209 133.083 1.00 34.25 267 ASP A O 1
ATOM 2242 N N . PRO A 1 268 ? -112.180 15.390 131.415 1.00 44.97 268 PRO A N 1
ATOM 2243 C CA . PRO A 1 268 ? -111.259 14.912 130.388 1.00 44.97 268 PRO A CA 1
ATOM 2244 C C . PRO A 1 268 ? -111.289 15.801 129.133 1.00 44.97 268 PRO A C 1
ATOM 2246 O O . PRO A 1 268 ? -112.325 15.890 128.480 1.00 44.97 268 PRO A O 1
ATOM 2249 N N . SER A 1 269 ? -110.148 16.366 128.709 1.00 33.38 269 SER A N 1
ATOM 2250 C CA . SER A 1 269 ? -109.810 16.588 127.281 1.00 33.38 269 SER A CA 1
ATOM 2251 C C . SER A 1 269 ? -108.534 17.408 127.062 1.00 33.38 269 SER A C 1
ATOM 2253 O O . SER A 1 269 ? -108.480 18.597 127.361 1.00 33.38 269 SER A O 1
ATOM 2255 N N . ARG A 1 270 ? -107.535 16.796 126.416 1.00 34.00 270 ARG A N 1
ATOM 2256 C CA . ARG A 1 270 ? -106.530 17.390 125.500 1.00 34.00 270 ARG A CA 1
ATOM 2257 C C . ARG A 1 270 ? -105.625 16.228 125.061 1.00 34.00 270 ARG A C 1
ATOM 2259 O O . ARG A 1 270 ? -105.193 15.464 125.903 1.00 34.00 270 ARG A O 1
ATOM 2266 N N . ARG A 1 271 ? -105.253 16.015 123.804 1.00 37.44 271 ARG A N 1
ATOM 2267 C CA . ARG A 1 271 ? -105.312 16.829 122.590 1.00 37.44 271 ARG A CA 1
ATOM 2268 C C . ARG A 1 271 ? -105.222 15.833 121.419 1.00 37.44 271 ARG A C 1
ATOM 2270 O O . ARG A 1 271 ? -104.384 14.937 121.461 1.00 37.44 271 ARG A O 1
ATOM 2277 N N . GLY A 1 272 ? -106.123 15.945 120.446 1.00 30.16 272 GLY A N 1
ATOM 2278 C CA . GLY A 1 272 ? -106.224 15.015 119.321 1.00 30.16 272 GLY A CA 1
ATOM 2279 C C . GLY A 1 272 ? -105.093 15.146 118.301 1.00 30.16 272 GLY A C 1
ATOM 2280 O O . GLY A 1 272 ? -104.381 16.145 118.292 1.00 30.16 272 GLY A O 1
ATOM 2281 N N . ASN A 1 273 ? -104.974 14.131 117.443 1.00 34.34 273 ASN A N 1
ATOM 2282 C CA . ASN A 1 273 ? -104.787 14.295 116.002 1.00 34.34 273 ASN A CA 1
ATOM 2283 C C . ASN A 1 273 ? -105.185 12.998 115.283 1.00 34.34 273 ASN A C 1
ATOM 2285 O O . ASN A 1 273 ? -104.775 11.901 115.659 1.00 34.34 273 ASN A O 1
ATOM 2289 N N . SER A 1 274 ? -106.038 13.156 114.275 1.00 37.34 274 SER A N 1
ATOM 2290 C CA . SER A 1 274 ? -106.698 12.111 113.501 1.00 37.34 274 SER A CA 1
ATOM 2291 C C . SER A 1 274 ? -106.360 12.296 112.023 1.00 37.34 274 SER A C 1
ATOM 2293 O O . SER A 1 274 ? -106.532 13.390 111.502 1.00 37.34 274 SER A O 1
ATOM 2295 N N . LYS A 1 275 ? -105.903 11.195 111.422 1.00 41.09 275 LYS A N 1
ATOM 2296 C CA . LYS A 1 275 ? -106.283 10.589 110.135 1.00 41.09 275 LYS A CA 1
ATOM 2297 C C . LYS A 1 275 ? -106.413 11.416 108.835 1.00 41.09 275 LYS A C 1
ATOM 2299 O O . LYS A 1 275 ? -107.142 12.395 108.760 1.00 41.09 275 LYS A O 1
ATOM 2304 N N . ASP A 1 276 ? -105.853 10.767 107.807 1.00 32.50 276 ASP A N 1
ATOM 2305 C CA . ASP A 1 276 ? -106.357 10.559 106.438 1.00 32.50 276 ASP A CA 1
ATOM 2306 C C . ASP A 1 276 ? -105.882 11.447 105.261 1.00 32.50 276 ASP A C 1
ATOM 2308 O O . ASP A 1 276 ? -106.014 12.666 105.256 1.00 32.50 276 ASP A O 1
ATOM 2312 N N . LEU A 1 277 ? -105.464 10.704 104.213 1.00 31.83 277 LEU A N 1
ATOM 2313 C CA . LEU A 1 277 ? -105.648 10.882 102.755 1.00 31.83 277 LEU A CA 1
ATOM 2314 C C . LEU A 1 277 ? -104.472 11.338 101.844 1.00 31.83 277 LEU A C 1
ATOM 2316 O O . LEU A 1 277 ? -103.844 12.372 102.024 1.00 31.83 277 LEU A O 1
ATOM 2320 N N . LEU A 1 278 ? -104.270 10.484 100.821 1.00 34.81 278 LEU A N 1
ATOM 2321 C CA . LEU A 1 278 ? -103.555 10.546 99.518 1.00 34.81 278 LEU A CA 1
ATOM 2322 C C . LEU A 1 278 ? -103.763 11.851 98.700 1.00 34.81 278 LEU A C 1
ATOM 2324 O O . LEU A 1 278 ? -104.725 12.556 99.011 1.00 34.81 278 LEU A O 1
ATOM 2328 N N . PRO A 1 279 ? -102.943 12.197 97.656 1.00 44.94 279 PRO A N 1
ATOM 2329 C CA . PRO A 1 279 ? -102.826 11.544 96.305 1.00 44.94 279 PRO A CA 1
ATOM 2330 C C . PRO A 1 279 ? -101.378 11.495 95.714 1.00 44.94 279 PRO A C 1
ATOM 2332 O O . PRO A 1 279 ? -100.483 12.133 96.250 1.00 44.94 279 PRO A O 1
ATOM 2335 N N . SER A 1 280 ? -100.964 10.649 94.747 1.00 32.88 280 SER A N 1
ATOM 2336 C CA . SER A 1 280 ? -101.359 10.327 93.345 1.00 32.88 280 SER A CA 1
ATOM 2337 C C . SER A 1 280 ? -101.086 11.419 92.288 1.00 32.88 280 SER A C 1
ATOM 2339 O O . SER A 1 280 ? -101.619 12.512 92.431 1.00 32.88 280 SER A O 1
ATOM 2341 N N . ILE A 1 281 ? -100.283 11.078 91.253 1.00 36.75 281 ILE A N 1
ATOM 2342 C CA . ILE A 1 281 ? -100.227 11.504 89.817 1.00 36.75 281 ILE A CA 1
ATOM 2343 C C . ILE A 1 281 ? -98.893 10.924 89.254 1.00 36.75 281 ILE A C 1
ATOM 2345 O O . ILE A 1 281 ? -97.825 11.298 89.725 1.00 36.75 281 ILE A O 1
ATOM 2349 N N . MET A 1 282 ? -98.871 9.792 88.523 1.00 34.81 282 MET A N 1
ATOM 2350 C CA . MET A 1 282 ? -98.972 9.624 87.047 1.00 34.81 282 MET A CA 1
ATOM 2351 C C . MET A 1 282 ? -98.037 10.573 86.264 1.00 34.81 282 MET A C 1
ATOM 2353 O O . MET A 1 282 ? -98.013 11.760 86.526 1.00 34.81 282 MET A O 1
ATOM 2357 N N . SER A 1 283 ? -97.240 10.199 85.263 1.00 33.59 283 SER A N 1
ATOM 2358 C CA . SER A 1 283 ? -97.290 9.125 84.259 1.00 33.59 283 SER A CA 1
ATOM 2359 C C . SER A 1 283 ? -96.008 9.261 83.412 1.00 33.59 283 SER A C 1
ATOM 2361 O O . SER A 1 283 ? -95.480 10.369 83.318 1.00 33.59 283 SER A O 1
ATOM 2363 N N . GLY A 1 284 ? -95.548 8.207 82.730 1.00 33.84 284 GLY A N 1
ATOM 2364 C CA . GLY A 1 284 ? -94.536 8.378 81.677 1.00 33.84 284 GLY A CA 1
ATOM 2365 C C . GLY A 1 284 ? -93.750 7.124 81.323 1.00 33.84 284 GLY A C 1
ATOM 2366 O O . GLY A 1 284 ? -92.585 7.000 81.669 1.00 33.84 284 GLY A O 1
ATOM 2367 N N . GLU A 1 285 ? -94.427 6.205 80.656 1.00 33.91 285 GLU A N 1
ATOM 2368 C CA . GLU A 1 285 ? -93.971 4.907 80.174 1.00 33.91 285 GLU A CA 1
ATOM 2369 C C . GLU A 1 285 ? -93.051 4.947 78.935 1.00 33.91 285 GLU A C 1
ATOM 2371 O O . GLU A 1 285 ? -93.122 5.840 78.095 1.00 33.91 285 GLU A O 1
ATOM 2376 N N . THR A 1 286 ? -92.365 3.812 78.772 1.00 32.94 286 THR A N 1
ATOM 2377 C CA . THR A 1 286 ? -92.081 3.062 77.532 1.00 32.94 286 THR A CA 1
ATOM 2378 C C . THR A 1 286 ? -90.765 3.184 76.765 1.00 32.94 286 THR A C 1
ATOM 2380 O O . THR A 1 286 ? -90.079 4.197 76.682 1.00 32.94 286 THR A O 1
ATOM 2383 N N . GLN A 1 287 ? -90.461 1.984 76.276 1.00 38.72 287 GLN A N 1
ATOM 2384 C CA . GLN A 1 287 ? -89.249 1.359 75.806 1.00 38.72 287 GLN A CA 1
ATOM 2385 C C . GLN A 1 287 ? -89.029 1.532 74.294 1.00 38.72 287 GLN A C 1
ATOM 2387 O O . GLN A 1 287 ? -89.923 1.919 73.549 1.00 38.72 287 GLN A O 1
ATOM 2392 N N . ASP A 1 288 ? -87.861 1.032 73.895 1.00 30.69 288 ASP A N 1
ATOM 2393 C CA . ASP A 1 288 ? -87.635 0.191 72.719 1.00 30.69 288 ASP A CA 1
ATOM 2394 C C . ASP A 1 288 ? -87.414 0.792 71.325 1.00 30.69 288 ASP A C 1
ATOM 2396 O O . ASP A 1 288 ? -88.100 1.676 70.826 1.00 30.69 288 ASP A O 1
ATOM 2400 N N . SER A 1 289 ? -86.497 0.073 70.663 1.00 37.38 289 SER A N 1
ATOM 2401 C CA . SER A 1 289 ? -86.557 -0.349 69.264 1.00 37.38 289 SER A CA 1
ATOM 2402 C C . SER A 1 289 ? -85.845 0.502 68.202 1.00 37.38 289 SER A C 1
ATOM 2404 O O . SER A 1 289 ? -86.360 1.486 67.688 1.00 37.38 289 SER A O 1
ATOM 2406 N N . ALA A 1 290 ? -84.721 -0.079 67.763 1.00 32.88 290 ALA A N 1
ATOM 2407 C CA . ALA A 1 290 ? -84.380 -0.402 66.372 1.00 32.88 290 ALA A CA 1
ATOM 2408 C C . ALA A 1 290 ? -84.114 0.721 65.343 1.00 32.88 290 ALA A C 1
ATOM 2410 O O . ALA A 1 290 ? -84.921 1.601 65.065 1.00 32.88 290 ALA A O 1
ATOM 2411 N N . ALA A 1 291 ? -82.976 0.560 64.655 1.00 38.16 291 ALA A N 1
ATOM 2412 C CA . ALA A 1 291 ? -82.672 1.133 63.337 1.00 38.16 291 ALA A CA 1
ATOM 2413 C C . ALA A 1 291 ? -83.774 0.782 62.302 1.00 38.16 291 ALA A C 1
ATOM 2415 O O . ALA A 1 291 ? -84.443 -0.235 62.503 1.00 38.16 291 ALA A O 1
ATOM 2416 N N . PRO A 1 292 ? -83.946 1.505 61.160 1.00 54.69 292 PRO A N 1
ATOM 2417 C CA . PRO A 1 292 ? -83.049 1.306 59.999 1.00 54.69 292 PRO A CA 1
ATOM 2418 C C . PRO A 1 292 ? -82.911 2.457 58.944 1.00 54.69 292 PRO A C 1
ATOM 2420 O O . PRO A 1 292 ? -83.754 3.328 58.787 1.00 54.69 292 PRO A O 1
ATOM 2423 N N . ILE A 1 293 ? -81.824 2.376 58.153 1.00 38.50 293 ILE A N 1
ATOM 2424 C CA . ILE A 1 293 ? -81.682 2.545 56.676 1.00 38.50 293 ILE A CA 1
ATOM 2425 C C . ILE A 1 293 ? -82.514 3.632 55.918 1.00 38.50 293 ILE A C 1
ATOM 2427 O O . ILE A 1 293 ? -83.695 3.428 55.665 1.00 38.50 293 ILE A O 1
ATOM 2431 N N . ARG A 1 294 ? -81.844 4.627 55.283 1.00 32.59 294 ARG A N 1
ATOM 2432 C CA . ARG A 1 294 ? -81.764 4.876 53.798 1.00 32.59 294 ARG A CA 1
ATOM 2433 C C . ARG A 1 294 ? -81.280 6.298 53.406 1.00 32.59 294 ARG A C 1
ATOM 2435 O O . ARG A 1 294 ? -82.006 7.265 53.548 1.00 32.59 294 ARG A O 1
ATOM 2442 N N . ARG A 1 295 ? -80.139 6.328 52.696 1.00 33.78 295 ARG A N 1
ATOM 2443 C CA . ARG A 1 295 ? -79.939 6.715 51.268 1.00 33.78 295 ARG A CA 1
ATOM 2444 C C . ARG A 1 295 ? -80.284 8.136 50.749 1.00 33.78 295 ARG A C 1
ATOM 2446 O O . ARG A 1 295 ? -81.432 8.554 50.814 1.00 33.78 295 ARG A O 1
ATOM 2453 N N . ARG A 1 296 ? -79.338 8.625 49.911 1.00 35.53 296 ARG A N 1
ATOM 2454 C CA . ARG A 1 296 ? -79.377 9.585 48.758 1.00 35.53 296 ARG A CA 1
ATOM 2455 C C . ARG A 1 296 ? -78.628 10.904 49.049 1.00 35.53 296 ARG A C 1
ATOM 2457 O O . ARG A 1 296 ? -78.710 11.383 50.161 1.00 35.53 296 ARG A O 1
ATOM 2464 N N . LYS A 1 297 ? -77.905 11.549 48.120 1.00 34.78 297 LYS A N 1
ATOM 2465 C CA . LYS A 1 297 ? -77.620 11.336 46.682 1.00 34.78 297 LYS A CA 1
ATOM 2466 C C . LYS A 1 297 ? -76.429 12.235 46.263 1.00 34.78 297 LYS A C 1
ATOM 2468 O O . LYS A 1 297 ? -76.285 13.308 46.824 1.00 34.78 297 LYS A O 1
ATOM 2473 N N . SER A 1 298 ? -75.682 11.772 45.253 1.00 37.94 298 SER A N 1
ATOM 2474 C CA . SER A 1 298 ? -75.027 12.478 44.121 1.00 37.94 298 SER A CA 1
ATOM 2475 C C . SER A 1 298 ? -74.438 13.893 44.256 1.00 37.94 298 SER A C 1
ATOM 2477 O O . SER A 1 298 ? -75.159 14.816 44.610 1.00 37.94 298 SER A O 1
ATOM 2479 N N . MET A 1 299 ? -73.226 14.058 43.710 1.00 34.47 299 MET A N 1
ATOM 2480 C CA . MET A 1 299 ? -72.820 15.055 42.689 1.00 34.47 299 MET A CA 1
ATOM 2481 C C . MET A 1 299 ? -71.514 14.516 42.068 1.00 34.47 299 MET A C 1
ATOM 2483 O O . MET A 1 299 ? -70.534 14.316 42.775 1.00 34.47 299 MET A O 1
ATOM 2487 N N . GLU A 1 300 ? -71.568 13.889 40.891 1.00 45.56 300 GLU A N 1
ATOM 2488 C CA . GLU A 1 300 ? -71.263 14.502 39.583 1.00 45.56 300 GLU A CA 1
ATOM 2489 C C . GLU A 1 300 ? -70.003 15.389 39.635 1.00 45.56 300 GLU A C 1
ATOM 2491 O O . GLU A 1 300 ? -70.058 16.561 39.998 1.00 45.56 300 GLU A O 1
ATOM 2496 N N . GLY A 1 301 ? -68.854 14.793 39.303 1.00 33.78 301 GLY A N 1
ATOM 2497 C CA . GLY A 1 301 ? -67.543 15.435 39.306 1.00 33.78 301 GLY A CA 1
ATOM 2498 C C . GLY A 1 301 ? -66.852 15.248 37.960 1.00 33.78 301 GLY A C 1
ATOM 2499 O O . GLY A 1 301 ? -66.269 14.203 37.697 1.00 33.78 301 GLY A O 1
ATOM 2500 N N . LEU A 1 302 ? -67.006 16.270 37.119 1.00 36.72 302 LEU A N 1
ATOM 2501 C CA . LEU A 1 302 ? -66.142 16.740 36.030 1.00 36.72 302 LEU A CA 1
ATOM 2502 C C . LEU A 1 302 ? -64.994 15.817 35.573 1.00 36.72 302 LEU A C 1
ATOM 2504 O O . LEU A 1 302 ? -64.015 15.595 36.282 1.00 36.72 302 LEU A O 1
ATOM 2508 N N . ARG A 1 303 ? -65.052 15.415 34.296 1.00 38.31 303 ARG A N 1
ATOM 2509 C CA . ARG A 1 303 ? -63.868 15.000 33.530 1.00 38.31 303 ARG A CA 1
ATOM 2510 C C . ARG A 1 303 ? -62.838 16.141 33.561 1.00 38.31 303 ARG A C 1
ATOM 2512 O O . ARG A 1 303 ? -63.189 17.240 33.129 1.00 38.31 303 ARG A O 1
ATOM 2519 N N . PRO A 1 304 ? -61.589 15.924 34.000 1.00 44.28 304 PRO A N 1
ATOM 2520 C CA . PRO A 1 304 ? -60.556 16.922 33.792 1.00 44.28 304 PRO A CA 1
ATOM 2521 C C . PRO A 1 304 ? -60.210 16.952 32.300 1.00 44.28 304 PRO A C 1
ATOM 2523 O O . PRO A 1 304 ? -59.930 15.919 31.689 1.00 44.28 304 PRO A O 1
ATOM 2526 N N . SER A 1 305 ? -60.261 18.143 31.704 1.00 53.78 305 SER A N 1
ATOM 2527 C CA . SER A 1 305 ? -59.640 18.427 30.413 1.00 53.78 305 SER A CA 1
ATOM 2528 C C . SER A 1 305 ? -58.181 17.983 30.483 1.00 53.78 305 SER A C 1
ATOM 2530 O O . SER A 1 305 ? -57.436 18.480 31.330 1.00 53.78 305 SER A O 1
ATOM 2532 N N . LEU A 1 306 ? -57.799 17.021 29.642 1.00 50.62 306 LEU A N 1
ATOM 2533 C CA . LEU A 1 306 ? -56.433 16.516 29.547 1.00 50.62 306 LEU A CA 1
ATOM 2534 C C . LEU A 1 306 ? -55.479 17.702 29.374 1.00 50.62 306 LEU A C 1
ATOM 2536 O O . LEU A 1 306 ? -55.530 18.407 28.368 1.00 50.62 306 LEU A O 1
ATOM 2540 N N . ALA A 1 307 ? -54.650 17.942 30.389 1.00 59.19 307 ALA A N 1
ATOM 2541 C CA . ALA A 1 307 ? -53.575 18.911 30.315 1.00 59.19 307 ALA A CA 1
ATOM 2542 C C . ALA A 1 307 ? -52.656 18.513 29.153 1.00 59.19 307 ALA A C 1
ATOM 2544 O O . ALA A 1 307 ? -52.144 17.393 29.116 1.00 59.19 307 ALA A O 1
ATOM 2545 N N . GLU A 1 308 ? -52.477 19.420 28.195 1.00 66.75 308 GLU A N 1
ATOM 2546 C CA . GLU A 1 308 ? -51.521 19.262 27.103 1.00 66.75 308 GLU A CA 1
ATOM 2547 C C . GLU A 1 308 ? -50.108 19.143 27.703 1.00 66.75 308 GLU A C 1
ATOM 2549 O O . GLU A 1 308 ? -49.520 20.124 28.159 1.00 66.75 308 GLU A O 1
ATOM 2554 N N . LEU A 1 309 ? -49.565 17.926 27.749 1.00 71.31 309 LEU A N 1
ATOM 2555 C CA . LEU A 1 309 ? -48.198 17.673 28.197 1.00 71.31 309 LEU A CA 1
ATOM 2556 C C . LEU A 1 309 ? -47.214 18.005 27.073 1.00 71.31 309 LEU A C 1
ATOM 2558 O O . LEU A 1 309 ? -47.264 17.420 25.993 1.00 71.31 309 LEU A O 1
ATOM 2562 N N . ARG A 1 310 ? -46.284 18.926 27.346 1.00 79.69 310 ARG A N 1
ATOM 2563 C CA . ARG A 1 310 ? -45.185 19.290 26.440 1.00 79.69 310 ARG A CA 1
ATOM 2564 C C . ARG A 1 310 ? -43.880 18.703 26.963 1.00 79.69 310 ARG A C 1
ATOM 2566 O O . ARG A 1 310 ? -43.477 18.984 28.088 1.00 79.69 310 ARG A O 1
ATOM 2573 N N . LEU A 1 311 ? -43.219 17.895 26.140 1.00 74.62 311 LEU A N 1
ATOM 2574 C CA . LEU A 1 311 ? -41.957 17.227 26.461 1.00 74.62 311 LEU A CA 1
ATOM 2575 C C . LEU A 1 311 ? -40.850 17.775 25.556 1.00 74.62 311 LEU A C 1
ATOM 2577 O O . LEU A 1 311 ? -41.034 17.876 24.346 1.00 74.62 311 LEU A O 1
ATOM 2581 N N . VAL A 1 312 ? -39.693 18.106 26.133 1.00 81.88 312 VAL A N 1
ATOM 2582 C CA . VAL A 1 312 ? -38.510 18.568 25.390 1.00 81.88 312 VAL A CA 1
ATOM 2583 C C . VAL A 1 312 ? -37.383 17.561 25.599 1.00 81.88 312 VAL A C 1
ATOM 2585 O O . VAL A 1 312 ? -36.924 17.363 26.721 1.00 81.88 312 VAL A O 1
ATOM 2588 N N . LEU A 1 313 ? -36.935 16.910 24.522 1.00 77.19 313 LEU A N 1
ATOM 2589 C CA . LEU A 1 313 ? -35.854 15.924 24.569 1.00 77.19 313 LEU A CA 1
ATOM 2590 C C . LEU A 1 313 ? -34.514 16.597 24.245 1.00 77.19 313 LEU A C 1
ATOM 2592 O O . LEU A 1 313 ? -34.277 17.020 23.114 1.00 77.19 313 LEU A O 1
ATOM 2596 N N . LEU A 1 314 ? -33.614 16.656 25.228 1.00 81.19 314 LEU A N 1
ATOM 2597 C CA . LEU A 1 314 ? -32.272 17.236 25.104 1.00 81.19 314 LEU A CA 1
ATOM 2598 C C . LEU A 1 314 ? -31.199 16.141 25.186 1.00 81.19 314 LEU A C 1
ATOM 2600 O O . LEU A 1 314 ? -31.366 15.140 25.875 1.00 81.19 314 LEU A O 1
ATOM 2604 N N . GLY A 1 315 ? -30.084 16.311 24.472 1.00 79.69 315 GLY A N 1
ATOM 2605 C CA . GLY A 1 315 ? -28.993 15.331 24.469 1.00 79.69 315 GLY A CA 1
ATOM 2606 C C . GLY A 1 315 ? -27.980 15.547 23.347 1.00 79.69 315 GLY A C 1
ATOM 2607 O O . GLY A 1 315 ? -28.256 16.266 22.385 1.00 79.69 315 GLY A O 1
ATOM 2608 N N . ARG A 1 316 ? -26.817 14.891 23.442 1.00 77.69 316 ARG A N 1
ATOM 2609 C CA . ARG A 1 316 ? -25.736 14.959 22.437 1.00 77.69 316 ARG A CA 1
ATOM 2610 C C . ARG A 1 316 ? -26.186 14.422 21.071 1.00 77.69 316 ARG A C 1
ATOM 2612 O O . ARG A 1 316 ? -27.164 13.680 20.968 1.00 77.69 316 ARG A O 1
ATOM 2619 N N . THR A 1 317 ? -25.500 14.805 20.000 1.00 77.69 317 THR A N 1
ATOM 2620 C CA . THR A 1 317 ? -25.748 14.277 18.650 1.00 77.69 317 THR A CA 1
ATOM 2621 C C . THR A 1 317 ? -25.732 12.745 18.645 1.00 77.69 317 THR A C 1
ATOM 2623 O O . THR A 1 317 ? -24.874 12.138 19.276 1.00 77.69 317 THR A O 1
ATOM 2626 N N . GLY A 1 318 ? -26.700 12.118 17.969 1.00 74.94 318 GLY A N 1
ATOM 2627 C CA . GLY A 1 318 ? -26.789 10.654 17.879 1.00 74.94 318 GLY A CA 1
ATOM 2628 C C . GLY A 1 318 ? -27.387 9.949 19.102 1.00 74.94 318 GLY A C 1
ATOM 2629 O O . GLY A 1 318 ? -27.565 8.740 19.065 1.00 74.94 318 GLY A O 1
ATOM 2630 N N . SER A 1 319 ? -27.788 10.668 20.158 1.00 78.06 319 SER A N 1
ATOM 2631 C CA . SER A 1 319 ? -28.369 10.072 21.377 1.00 78.06 319 SER A CA 1
ATOM 2632 C C . SER A 1 319 ? -29.790 9.496 21.216 1.00 78.06 319 SER A C 1
ATOM 2634 O O . SER A 1 319 ? -30.481 9.298 22.209 1.00 78.06 319 SER A O 1
ATOM 2636 N N . GLY A 1 320 ? -30.278 9.312 19.985 1.00 79.94 320 GLY A N 1
ATOM 2637 C CA . GLY A 1 320 ? -31.578 8.688 19.718 1.00 79.94 320 GLY A CA 1
ATOM 2638 C C . GLY A 1 320 ? -32.822 9.527 20.044 1.00 79.94 320 GLY A C 1
ATOM 2639 O O . GLY A 1 320 ? -33.915 8.974 20.074 1.00 79.94 320 GLY A O 1
ATOM 2640 N N . LYS A 1 321 ? -32.707 10.850 20.250 1.00 83.56 321 LYS A N 1
ATOM 2641 C CA . LYS A 1 321 ? -33.847 11.735 20.603 1.00 83.56 321 LYS A CA 1
ATOM 2642 C C . LYS A 1 321 ? -35.045 11.589 19.656 1.00 83.56 321 LYS A C 1
ATOM 2644 O O . LYS A 1 321 ? -36.171 11.440 20.112 1.00 83.56 321 LYS A O 1
ATOM 2649 N N . SER A 1 322 ? -34.799 11.587 18.345 1.00 75.94 322 SER A N 1
ATOM 2650 C CA . SER A 1 322 ? -35.855 11.449 17.333 1.00 75.94 322 SER A CA 1
ATOM 2651 C C . SER A 1 322 ? -36.501 10.059 17.348 1.00 75.94 322 SER A C 1
ATOM 2653 O O . SER A 1 322 ? -37.712 9.948 17.202 1.00 75.94 322 SER A O 1
ATOM 2655 N N . ALA A 1 323 ? -35.720 9.001 17.593 1.00 76.81 323 ALA A N 1
ATOM 2656 C CA . ALA A 1 323 ? -36.246 7.640 17.723 1.00 76.8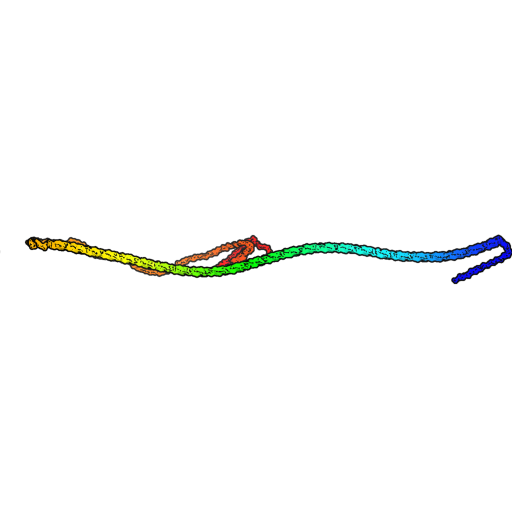1 323 ALA A CA 1
ATOM 2657 C C . ALA A 1 323 ? -37.123 7.487 18.982 1.00 76.81 323 ALA A C 1
ATOM 2659 O O . ALA A 1 323 ? -38.199 6.890 18.927 1.00 76.81 323 ALA A O 1
ATOM 2660 N N . ALA A 1 324 ? -36.709 8.097 20.098 1.00 80.75 324 ALA A N 1
ATOM 2661 C CA . ALA A 1 324 ? -37.496 8.138 21.327 1.00 80.75 324 ALA A CA 1
ATOM 2662 C C . ALA A 1 324 ? -38.807 8.924 21.143 1.00 80.75 324 ALA A C 1
ATOM 2664 O O . ALA A 1 324 ? -39.862 8.447 21.553 1.00 80.75 324 ALA A O 1
ATOM 2665 N N . GLY A 1 325 ? -38.769 10.077 20.464 1.00 79.44 325 GLY A N 1
ATOM 2666 C CA . GLY A 1 325 ? -39.972 10.847 20.121 1.00 79.44 325 GLY A CA 1
ATOM 2667 C C . GLY A 1 325 ? -40.978 10.043 19.289 1.00 79.44 325 GLY A C 1
ATOM 2668 O O . GLY A 1 325 ? -42.164 10.022 19.615 1.00 79.44 325 GLY A O 1
ATOM 2669 N N . ASN A 1 326 ? -40.504 9.304 18.281 1.00 76.94 326 ASN A N 1
ATOM 2670 C CA . ASN A 1 326 ? -41.355 8.436 17.457 1.00 76.94 326 ASN A CA 1
ATOM 2671 C C . ASN A 1 326 ? -41.998 7.301 18.268 1.00 76.94 326 ASN A C 1
ATOM 2673 O O . ASN A 1 326 ? -43.164 6.977 18.054 1.00 76.94 326 ASN A O 1
ATOM 2677 N N . THR A 1 327 ? -41.252 6.738 19.224 1.00 78.12 327 THR A N 1
ATOM 2678 C CA . THR A 1 327 ? -41.751 5.683 20.119 1.00 78.12 327 THR A CA 1
ATOM 2679 C C . THR A 1 327 ? -42.853 6.216 21.038 1.00 78.12 327 THR A C 1
ATOM 2681 O O . THR A 1 327 ? -43.882 5.569 21.209 1.00 78.12 327 THR A O 1
ATOM 2684 N N . ILE A 1 328 ? -42.673 7.418 21.599 1.00 74.06 328 ILE A N 1
ATOM 2685 C CA . ILE A 1 328 ? -43.660 8.057 22.487 1.00 74.06 328 ILE A CA 1
ATOM 2686 C C . ILE A 1 328 ? -44.945 8.391 21.722 1.00 74.06 328 ILE A C 1
ATOM 2688 O O . ILE A 1 328 ? -46.039 8.161 22.228 1.00 74.06 328 ILE A O 1
ATOM 2692 N N . LEU A 1 329 ? -44.822 8.883 20.489 1.00 75.75 329 LEU A N 1
ATOM 2693 C CA . LEU A 1 329 ? -45.962 9.249 19.646 1.00 75.75 329 LEU A CA 1
ATOM 2694 C C . LEU A 1 329 ? -46.538 8.066 18.842 1.00 75.75 329 LEU A C 1
ATOM 2696 O O . LEU A 1 329 ? -47.437 8.280 18.033 1.00 75.75 329 LEU A O 1
ATOM 2700 N N . SER A 1 330 ? -46.033 6.841 19.060 1.00 66.25 330 SER A N 1
ATOM 2701 C CA . SER A 1 330 ? -46.478 5.589 18.418 1.00 66.25 330 SER A CA 1
ATOM 2702 C C . SER A 1 330 ? -46.702 5.713 16.903 1.00 66.25 330 SER A C 1
ATOM 2704 O O . SER A 1 330 ? -47.721 5.270 16.377 1.00 66.25 330 SER A O 1
ATOM 2706 N N . ARG A 1 331 ? -45.753 6.334 16.188 1.00 61.91 331 ARG A N 1
ATOM 2707 C CA . ARG A 1 331 ? -45.740 6.360 14.716 1.00 61.91 331 ARG A CA 1
ATOM 2708 C C . ARG A 1 331 ? -44.648 5.447 14.175 1.00 61.91 331 ARG A C 1
ATOM 2710 O O . ARG A 1 331 ? -43.481 5.591 14.538 1.00 61.91 331 ARG A O 1
ATOM 2717 N N . GLU A 1 332 ? -45.040 4.563 13.265 1.00 49.03 332 GLU A N 1
ATOM 2718 C CA . GLU A 1 332 ? -44.129 3.772 12.443 1.00 49.03 332 GLU A CA 1
ATOM 2719 C C . GLU A 1 332 ? -43.359 4.697 11.488 1.00 49.03 332 GLU A C 1
ATOM 2721 O O . GLU A 1 332 ? -43.932 5.417 10.674 1.00 49.03 332 GLU A O 1
ATOM 2726 N N . GLU A 1 333 ? -42.043 4.713 11.686 1.00 45.16 333 GLU A N 1
ATOM 2727 C CA . GLU A 1 333 ? -41.013 4.907 10.667 1.00 45.16 333 GLU A CA 1
ATOM 2728 C C . GLU A 1 333 ? -41.235 6.050 9.660 1.00 45.16 333 GLU A C 1
ATOM 2730 O O . GLU A 1 333 ? -41.737 5.883 8.548 1.00 45.16 333 GLU A O 1
ATOM 2735 N N . ARG A 1 334 ? -40.709 7.239 9.993 1.00 43.72 334 ARG A N 1
ATOM 2736 C CA . ARG A 1 334 ? -40.332 8.218 8.964 1.00 43.72 334 ARG A CA 1
ATOM 2737 C C . ARG A 1 334 ? -39.190 7.601 8.149 1.00 43.72 334 ARG A C 1
ATOM 2739 O O . ARG A 1 334 ? -38.027 7.693 8.540 1.00 43.72 334 ARG A O 1
ATOM 2746 N N . ASN A 1 335 ? -39.554 6.943 7.052 1.00 41.81 335 ASN A N 1
ATOM 2747 C CA . ASN A 1 335 ? -38.633 6.357 6.092 1.00 41.81 335 ASN A CA 1
ATOM 2748 C C . ASN A 1 335 ? -37.537 7.355 5.716 1.00 41.81 335 ASN A C 1
ATOM 2750 O O . ASN A 1 335 ? -37.800 8.466 5.250 1.00 41.81 335 ASN A O 1
ATOM 2754 N N . GLN A 1 336 ? -36.301 6.910 5.929 1.00 44.59 336 GLN A N 1
ATOM 2755 C CA . GLN A 1 336 ? -35.054 7.503 5.463 1.00 44.59 336 GLN A CA 1
ATOM 2756 C C . GLN A 1 336 ? -34.979 7.412 3.930 1.00 44.59 336 GLN A C 1
ATOM 2758 O O . GLN A 1 336 ? -34.136 6.723 3.367 1.00 44.59 336 GLN A O 1
ATOM 2763 N N . ALA A 1 337 ? -35.887 8.089 3.235 1.00 37.66 337 ALA A N 1
ATOM 2764 C CA . ALA A 1 337 ? -35.875 8.206 1.787 1.00 37.66 337 ALA A CA 1
ATOM 2765 C C . ALA A 1 337 ? -35.304 9.570 1.391 1.00 37.66 337 ALA A C 1
ATOM 2767 O O . ALA A 1 337 ? -36.038 10.450 0.957 1.00 37.66 337 ALA A O 1
ATOM 2768 N N . ALA A 1 338 ? -33.993 9.739 1.578 1.00 36.88 338 ALA A N 1
ATOM 2769 C CA . ALA A 1 338 ? -33.154 10.561 0.706 1.00 36.88 338 ALA A CA 1
ATOM 2770 C C . ALA A 1 338 ? -31.670 10.363 1.051 1.00 36.88 338 ALA A C 1
ATOM 2772 O O . ALA A 1 338 ? -31.136 10.945 1.992 1.00 36.88 338 ALA A O 1
ATOM 2773 N N . THR A 1 339 ? -31.015 9.580 0.192 1.00 34.34 339 THR A N 1
ATOM 2774 C CA . THR A 1 339 ? -29.611 9.721 -0.226 1.00 34.34 339 THR A CA 1
ATOM 2775 C C . THR A 1 339 ? -28.508 9.479 0.806 1.00 34.34 339 THR A C 1
ATOM 2777 O O . THR A 1 339 ? -28.002 10.377 1.467 1.00 34.34 339 THR A O 1
ATOM 2780 N N . SER A 1 340 ? -28.058 8.225 0.824 1.00 41.41 340 SER A N 1
ATOM 2781 C CA . SER A 1 340 ? -26.667 7.783 0.660 1.00 41.41 340 SER A CA 1
ATOM 2782 C C . SER A 1 340 ? -25.596 8.877 0.508 1.00 41.41 340 SER A C 1
ATOM 2784 O O . SER A 1 340 ? -25.048 9.064 -0.574 1.00 41.41 340 SER A O 1
ATOM 2786 N N . THR A 1 341 ? -25.220 9.567 1.583 1.00 31.59 341 THR A N 1
ATOM 2787 C CA . THR A 1 341 ? -23.848 10.073 1.765 1.00 31.59 341 THR A CA 1
ATOM 2788 C C . THR A 1 341 ? -23.594 10.299 3.252 1.00 31.59 341 THR A C 1
ATOM 2790 O O . THR A 1 341 ? -24.138 11.201 3.885 1.00 31.59 341 THR A O 1
ATOM 2793 N N . ALA A 1 342 ? -22.789 9.422 3.844 1.00 46.38 342 ALA A N 1
ATOM 2794 C CA . ALA A 1 342 ? -22.378 9.506 5.232 1.00 46.38 342 ALA A CA 1
ATOM 2795 C C . ALA A 1 342 ? -21.412 10.681 5.426 1.00 46.38 342 ALA A C 1
ATOM 2797 O O . ALA A 1 342 ? -20.223 10.529 5.177 1.00 46.38 342 ALA A O 1
ATOM 2798 N N . THR A 1 343 ? -21.914 11.849 5.833 1.00 37.75 343 THR A N 1
ATOM 2799 C CA . THR A 1 343 ? -21.211 12.881 6.632 1.00 37.75 343 THR A CA 1
ATOM 2800 C C . THR A 1 343 ? -22.114 14.106 6.765 1.00 37.75 343 THR A C 1
ATOM 2802 O O . THR A 1 343 ? -22.101 14.964 5.895 1.00 37.75 343 THR A O 1
ATOM 2805 N N . SER A 1 344 ? -22.931 14.173 7.826 1.00 38.12 344 SER A N 1
ATOM 2806 C CA . SER A 1 344 ? -23.452 15.408 8.465 1.00 38.12 344 SER A CA 1
ATOM 2807 C C . SER A 1 344 ? -24.587 15.063 9.436 1.00 38.12 344 SER A C 1
ATOM 2809 O O . SER A 1 344 ? -25.752 15.384 9.226 1.00 38.12 344 SER A O 1
ATOM 2811 N N . THR A 1 345 ? -24.270 14.387 10.539 1.00 48.47 345 THR A N 1
ATOM 2812 C CA . THR A 1 345 ? -25.216 14.196 11.647 1.00 48.47 345 THR A CA 1
ATOM 2813 C C . THR A 1 345 ? -25.248 15.455 12.511 1.00 48.47 345 THR A C 1
ATOM 2815 O O . THR A 1 345 ? -24.726 15.455 13.616 1.00 48.47 345 THR A O 1
ATOM 2818 N N . SER A 1 346 ? -25.796 16.564 12.025 1.00 46.38 346 SER A N 1
ATOM 2819 C CA . SER A 1 346 ? -26.077 17.727 12.876 1.00 46.38 346 SER A CA 1
ATOM 2820 C C . SER A 1 346 ? -27.424 18.313 12.488 1.00 46.38 346 SER A C 1
ATOM 2822 O O . SER A 1 346 ? -27.558 18.986 11.471 1.00 46.38 346 SER A O 1
ATOM 2824 N N . THR A 1 347 ? -28.448 18.003 13.279 1.00 56.81 347 THR A N 1
ATOM 2825 C CA . THR A 1 347 ? -29.775 18.605 13.145 1.00 56.81 347 THR A CA 1
ATOM 2826 C C . THR A 1 347 ? -29.676 20.058 13.618 1.00 56.81 347 THR A C 1
ATOM 2828 O O . THR A 1 347 ? -29.522 20.300 14.812 1.00 56.81 347 THR A O 1
ATOM 2831 N N . GLN A 1 348 ? -29.707 21.024 12.693 1.00 53.62 348 GLN A N 1
ATOM 2832 C CA . GLN A 1 348 ? -29.495 22.452 12.993 1.00 53.62 348 GLN A CA 1
ATOM 2833 C C . GLN A 1 348 ? -30.767 23.204 13.427 1.00 53.62 348 GLN A C 1
ATOM 2835 O O . GLN A 1 348 ? -30.691 24.386 13.751 1.00 53.62 348 GLN A O 1
ATOM 2840 N N . GLN A 1 349 ? -31.937 22.557 13.439 1.00 54.28 349 GLN A N 1
ATOM 2841 C CA . GLN A 1 349 ? -33.212 23.197 13.779 1.00 54.28 349 GLN A CA 1
ATOM 2842 C C . GLN A 1 349 ? -34.042 22.331 14.734 1.00 54.28 349 GLN A C 1
ATOM 2844 O O . GLN A 1 349 ? -34.079 21.107 14.610 1.00 54.28 349 GLN A O 1
ATOM 2849 N N . SER A 1 350 ? -34.691 22.978 15.705 1.00 61.56 350 SER A N 1
ATOM 2850 C CA . SER A 1 350 ? -35.623 22.351 16.644 1.00 61.56 350 SER A CA 1
ATOM 2851 C C . SER A 1 350 ? -36.971 22.083 15.965 1.00 61.56 350 SER A C 1
ATOM 2853 O O . SER A 1 350 ? -37.621 23.025 15.514 1.00 61.56 350 SER A O 1
ATOM 2855 N N . GLU A 1 351 ? -37.408 20.825 15.920 1.00 63.50 351 GLU A N 1
ATOM 2856 C CA . GLU A 1 351 ? -38.721 20.406 15.401 1.00 63.50 351 GLU A CA 1
ATOM 2857 C C . GLU A 1 351 ? -39.668 20.125 16.586 1.00 63.50 351 GLU A C 1
ATOM 2859 O O . GLU A 1 351 ? -39.258 19.505 17.568 1.00 63.50 351 GLU A O 1
ATOM 2864 N N . SER A 1 352 ? -40.919 20.594 16.518 1.00 70.38 352 SER A N 1
ATOM 2865 C CA . SER A 1 352 ? -41.960 20.330 17.526 1.00 70.38 352 SER A CA 1
ATOM 2866 C C . SER A 1 352 ? -43.126 19.590 16.876 1.00 70.38 352 SER A C 1
ATOM 2868 O O . SER A 1 352 ? -43.614 20.008 15.827 1.00 70.38 352 SER A O 1
ATOM 2870 N N . THR A 1 353 ? -43.571 18.493 17.489 1.00 66.31 353 THR A N 1
ATOM 2871 C CA . THR A 1 353 ? -44.641 17.629 16.969 1.00 66.31 353 THR A CA 1
ATOM 2872 C C . THR A 1 353 ? -45.582 17.201 18.090 1.00 66.31 353 THR A C 1
ATOM 2874 O O . THR A 1 353 ? -45.121 16.849 19.174 1.00 66.31 353 THR A O 1
ATOM 2877 N N . GLN A 1 354 ? -46.886 17.180 17.815 1.00 71.38 354 GLN A N 1
ATOM 2878 C CA . GLN A 1 354 ? -47.934 16.818 18.771 1.00 71.38 354 GLN A CA 1
ATOM 2879 C C . GLN A 1 354 ? -48.650 15.534 18.333 1.00 71.38 354 GLN A C 1
ATOM 2881 O O . GLN A 1 354 ? -48.887 15.328 17.142 1.00 71.38 354 GLN A O 1
ATOM 2886 N N . GLY A 1 355 ? -49.006 14.678 19.290 1.00 72.25 355 GLY A N 1
ATOM 2887 C CA . GLY A 1 355 ? -49.812 13.480 19.056 1.00 72.25 355 GLY A CA 1
ATOM 2888 C C . GLY A 1 355 ? -50.490 13.003 20.339 1.00 72.25 355 GLY A C 1
ATOM 2889 O O . GLY A 1 355 ? -50.045 13.328 21.439 1.00 72.25 355 GLY A O 1
ATOM 2890 N N . GLU A 1 356 ? -51.593 12.273 20.190 1.00 64.12 356 GLU A N 1
ATOM 2891 C CA . GLU A 1 356 ? -52.381 11.745 21.304 1.00 64.12 356 GLU A CA 1
ATOM 2892 C C . GLU A 1 356 ? -51.791 10.406 21.759 1.00 64.12 356 GLU A C 1
ATOM 2894 O O . GLU A 1 356 ? -51.679 9.464 20.976 1.00 64.12 356 GLU A O 1
ATOM 2899 N N . VAL A 1 357 ? -51.370 10.329 23.021 1.00 64.75 357 VAL A N 1
ATOM 2900 C CA . VAL A 1 357 ? -50.744 9.131 23.589 1.00 64.75 357 VAL A CA 1
ATOM 2901 C C . VAL A 1 357 ? -51.724 8.506 24.573 1.00 64.75 357 VAL A C 1
ATOM 2903 O O . VAL A 1 357 ? -51.996 9.067 25.635 1.00 64.75 357 VAL A O 1
ATOM 2906 N N . ALA A 1 358 ? -52.270 7.341 24.228 1.00 56.91 358 ALA A N 1
ATOM 2907 C CA . ALA A 1 358 ? -53.093 6.571 25.152 1.00 56.91 358 ALA A CA 1
ATOM 2908 C C . ALA A 1 358 ? -52.184 5.944 26.222 1.00 56.91 358 ALA A C 1
ATOM 2910 O O . ALA A 1 358 ? -51.340 5.100 25.916 1.00 56.91 358 ALA A O 1
ATOM 2911 N N . GLY A 1 359 ? -52.326 6.372 27.478 1.00 59.50 359 GLY A N 1
ATOM 2912 C CA . GLY A 1 359 ? -51.610 5.759 28.598 1.00 59.50 359 GLY A CA 1
ATOM 2913 C C . GLY A 1 359 ? -51.908 4.258 28.684 1.00 59.50 359 GLY A C 1
ATOM 2914 O O . GLY A 1 359 ? -53.046 3.834 28.476 1.00 59.50 359 GLY A O 1
ATOM 2915 N N . ARG A 1 360 ? -50.893 3.438 28.984 1.00 49.41 360 ARG A N 1
ATOM 2916 C CA . ARG A 1 360 ? -51.114 2.022 29.313 1.00 49.41 360 ARG A CA 1
ATOM 2917 C C . ARG A 1 360 ? -51.860 1.955 30.651 1.00 49.41 360 ARG A C 1
ATOM 2919 O O . ARG A 1 360 ? -51.443 2.623 31.595 1.00 49.41 360 ARG A O 1
ATOM 2926 N N . LYS A 1 361 ? -52.977 1.220 30.684 1.00 37.12 361 LYS A N 1
ATOM 2927 C CA . LYS A 1 361 ? -53.748 0.950 31.907 1.00 37.12 361 LYS A CA 1
ATOM 2928 C C . LYS A 1 361 ? -52.951 0.131 32.908 1.00 37.12 361 LYS A C 1
ATOM 2930 O O . LYS A 1 361 ? -52.203 -0.759 32.443 1.00 37.12 361 LYS A O 1
#

Sequence (361 aa):
KLKDLQEKDIWVCQSDRKWTKDERNKMECFALCVETETELKRTKLELDSTSKSLQHKDQQVEDYKRQIENKDTELRNREKIMEEKDAQLKDRNTTLEKTSKELEERDRALHERDQQLKLKDTQIQETQIQVEEKENRLVEKEKELNEKNEKLKILKERLETNEKTLSERDAVLMETNNKLQHATEQVKEKISQLENMNKLLSEKETQLKNTDKELETSNNKLETLGQELQDKKRQLQEMMIVLEQQKTELPEKNKQLQELKDPESLDPSRRGNSKDLLPSIMSGETQDSAAPIRRRKSMEGLRPSLAELRLVLLGRTGSGKSAAGNTILSREERNQAATSTATSTSTQQSESTQGEVAGRK

InterPro domains:
  IPR006703 AIG1-type guanine nucleotide-binding (G) domain [PF04548] (309-355)
  IPR027417 P-loop containing nucleoside triphosphate hydrolase [G3DSA:3.40.50.300] (284-361)

Secondary structure (DSSP, 8-state):
---------------S----HHHHHHHHHHHHHHHHHHHHHHHHHHHHHHHHHHHHHHHHHHHHHHHHHHHHHHHHHHHHHHHHHHHHHHHHHHHHHHHHHHHHHHHHHHHHHHHHHHHHHHHHHHHHHHHHHHHHHHHHHHHHHHHHHHHHHHHHHHHHHHHHHHHHHHHHHHHHHHHHHHHHHHHHHHHHHHHHHHHHHHHHHHHHHHHHHHHHHHHHHHHHHHHHHHHHHHHHHHHHHHHHHHTTS-SS--S-----------------------------------------------PPP----------STTS-HHHHHHHHTT-------S----------S------------

Radius of gyration: 100.83 Å; chains: 1; bounding box: 220×42×287 Å

Foldseek 3Di:
DDDPPPPDDDDDDDPDDPDDPVNVVVVVVVVVVVVVVVVVVVVVVVVVVVVVVVVVVVVVVVVVVVVVVVVVVVVVVVVVVVVVVVVVVVVVVVVVVVVVVVVVVVVVVVVVVVVVVVVVVVVVVVVVVVVVVVVVVVVVVVVVVVVVVVVVVVVVVVVVVVVVVVVVVVVVVVVVVVVVVVVVVVVVVVVVVVVVVVVVVVVVVVVVVVVVVVVVVVVVVVVVVVVVVVVVVVVVVVVVVVVVVVVPPPDDPPPDDDDDDDDDDDDDDDDDDDDDDDDDDDDDDDDDDDDDDDDDDDDDDDDPDPDQDDDDDDDDQPPCSVVVVCVQQVDPDPDPPDDDDPDDRDDPDDDDDDHDGDDDD

pLDDT: mean 76.12, std 24.06, range [25.64, 98.5]